Protein AF-A0A1Q8RWD8-F1 (afdb_monomer)

Secondary structure (DSSP, 8-state):
-PPPPPPPP-----TTSPPPPTTHHHHHHHHHHHS-SS---PPPPPPTT-S-HHHHHHHHHHHHHHHTT--HHHHHHH-GGGG-HHHHHHHHHHTT--TTGGG--SS-TTT--SS-SSSS-GGGSHHHHHHHHHHHHHHHHHHHHS------PPP----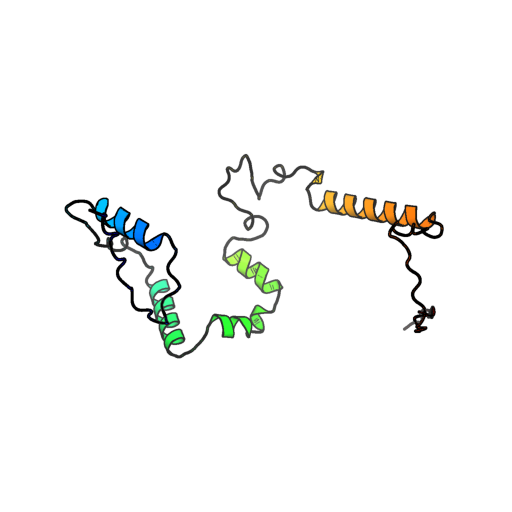-----------------------

InterPro domains:
  IPR012479 SAP30-binding protein [PF07818] (43-140)
  IPR012479 SAP30-binding protein [PTHR13464] (11-154)

Organism: NCBI:txid708187

Mean predicted aligned error: 19.29 Å

Sequence (182 aa):
MEPQSPQGASSQNDPEQPPSSPYTASRALLRNLTLPPVPNFDIPPSPPGSPNAGLEAKFAQFLDLKRKGVHFNAKLAQSAALRNPSLTDKLMTFVDLDGRAGYATTLPTDLWDPTSEETLPVWATRGALRQSQEKVRADRAGLRKGGGPVEFVPASGEVVPSAGIAEQGGLSRAGKRKASGW

Structure (mmCIF, N/CA/C/O backbone):
data_AF-A0A1Q8RWD8-F1
#
_entry.id   AF-A0A1Q8RWD8-F1
#
loop_
_atom_site.group_PDB
_atom_site.id
_atom_site.type_symbol
_atom_site.label_atom_id
_atom_site.label_alt_id
_atom_site.label_comp_id
_atom_site.label_asym_id
_atom_site.label_entity_id
_atom_site.label_seq_id
_atom_site.pdbx_PDB_ins_code
_atom_site.Cartn_x
_atom_site.Cartn_y
_atom_site.Cartn_z
_atom_site.occupancy
_atom_site.B_iso_or_equiv
_atom_site.auth_seq_id
_atom_site.auth_comp_id
_atom_site.auth_asym_id
_atom_site.auth_atom_id
_atom_site.pdbx_PDB_model_num
ATOM 1 N N . MET A 1 1 ? -54.386 26.755 -6.905 1.00 39.34 1 MET A N 1
ATOM 2 C CA . MET A 1 1 ? -53.898 25.706 -5.987 1.00 39.34 1 MET A CA 1
ATOM 3 C C . MET A 1 1 ? -52.516 25.319 -6.465 1.00 39.34 1 MET A C 1
ATOM 5 O O . MET A 1 1 ? -52.393 24.608 -7.449 1.00 39.34 1 MET A O 1
ATOM 9 N N . GLU A 1 2 ? -51.503 25.918 -5.855 1.00 39.50 2 GLU A N 1
ATOM 10 C CA . GLU A 1 2 ? -50.094 25.695 -6.174 1.00 39.50 2 GLU A CA 1
ATOM 11 C C . GLU A 1 2 ? -49.577 24.554 -5.282 1.00 39.50 2 GLU A C 1
ATOM 13 O O . GLU A 1 2 ? -49.861 24.575 -4.080 1.00 39.50 2 GLU A O 1
ATOM 18 N N . PRO A 1 3 ? -48.907 23.522 -5.821 1.00 48.97 3 PRO A N 1
ATOM 19 C CA . PRO A 1 3 ? -48.404 22.429 -5.001 1.00 48.97 3 PRO A CA 1
ATOM 20 C C . PRO A 1 3 ? -47.142 22.870 -4.246 1.00 48.97 3 PRO A C 1
ATOM 22 O O . PRO A 1 3 ? -46.149 23.273 -4.846 1.00 48.97 3 PRO A O 1
ATOM 25 N N . GLN A 1 4 ? -47.188 22.782 -2.915 1.00 41.97 4 GLN A N 1
ATOM 26 C CA . GLN A 1 4 ? -46.050 23.024 -2.028 1.00 41.97 4 GLN A CA 1
ATOM 27 C C . GLN A 1 4 ? -44.916 22.020 -2.285 1.00 41.97 4 GLN A C 1
ATOM 29 O O . GLN A 1 4 ? -45.110 20.807 -2.192 1.00 41.97 4 GLN A O 1
ATOM 34 N N . SER A 1 5 ? -43.712 22.539 -2.526 1.00 40.97 5 SER A N 1
ATOM 35 C CA . SER A 1 5 ? -42.459 21.780 -2.467 1.00 40.97 5 SER A CA 1
ATOM 36 C C . SER A 1 5 ? -42.206 21.249 -1.048 1.00 40.97 5 SER A C 1
ATOM 38 O O . SER A 1 5 ? -42.412 21.993 -0.082 1.00 40.97 5 SER A O 1
ATOM 40 N N . PRO A 1 6 ? -41.718 20.006 -0.877 1.00 48.28 6 PRO A N 1
ATOM 41 C CA . PRO A 1 6 ? -41.378 19.488 0.439 1.00 48.28 6 PRO A CA 1
ATOM 42 C C . PRO A 1 6 ? -40.132 20.215 0.954 1.00 48.28 6 PRO A C 1
ATOM 44 O O . PRO A 1 6 ? -39.071 20.199 0.329 1.00 48.28 6 PRO A O 1
ATOM 47 N N . GLN A 1 7 ? -40.281 20.888 2.092 1.00 41.84 7 GLN A N 1
ATOM 48 C CA . GLN A 1 7 ? -39.195 21.558 2.796 1.00 41.84 7 GLN A CA 1
ATOM 49 C C . GLN A 1 7 ? -38.138 20.522 3.194 1.00 41.84 7 GLN A C 1
ATOM 51 O O . GLN A 1 7 ? -38.415 19.589 3.948 1.00 41.84 7 GLN A O 1
ATOM 56 N N . GLY A 1 8 ? -36.923 20.674 2.665 1.00 40.16 8 GLY A N 1
ATOM 57 C CA . GLY A 1 8 ? -35.766 19.906 3.105 1.00 40.16 8 GLY A CA 1
ATOM 58 C C . GLY A 1 8 ? -35.467 20.232 4.564 1.00 40.16 8 GLY A C 1
ATOM 59 O O . GLY A 1 8 ? -35.298 21.398 4.917 1.00 40.16 8 GLY A O 1
ATOM 60 N N . ALA A 1 9 ? -35.420 19.203 5.408 1.00 41.34 9 ALA A N 1
ATOM 61 C CA . ALA A 1 9 ? -34.987 19.330 6.789 1.00 41.34 9 ALA A CA 1
ATOM 62 C C . ALA A 1 9 ? -33.577 19.938 6.822 1.00 41.34 9 ALA A C 1
ATOM 64 O O . ALA A 1 9 ? -32.624 19.369 6.289 1.00 41.34 9 ALA A O 1
ATOM 65 N N . SER A 1 10 ? -33.459 21.111 7.435 1.00 42.72 10 SER A N 1
ATOM 66 C CA . SER A 1 10 ? -32.196 21.768 7.741 1.00 42.72 10 SER A CA 1
ATOM 67 C C . SER A 1 10 ? -31.394 20.898 8.711 1.00 42.72 10 SER A C 1
ATOM 69 O O . SER A 1 10 ? -31.642 20.919 9.918 1.00 42.72 10 SER A O 1
ATOM 71 N N . SER A 1 11 ? -30.443 20.119 8.195 1.00 49.88 11 SER A N 1
ATOM 72 C CA . SER A 1 11 ? -29.399 19.511 9.017 1.00 49.88 11 SER A CA 1
ATOM 73 C C . SER A 1 11 ? -28.523 20.634 9.563 1.00 49.88 11 SER A C 1
ATOM 75 O O . SER A 1 11 ? -27.903 21.376 8.803 1.00 49.88 11 SER A O 1
ATOM 77 N N . GLN A 1 12 ? -28.547 20.801 10.882 1.00 47.72 12 GLN A N 1
ATOM 78 C CA . GLN A 1 12 ? -27.667 21.702 11.609 1.00 47.72 12 GLN A CA 1
ATOM 79 C C . GLN A 1 12 ? -26.210 21.378 11.247 1.00 47.72 12 GLN A C 1
ATOM 81 O O . GLN A 1 12 ? -25.808 20.218 11.247 1.00 47.72 12 GLN A O 1
ATOM 86 N N . ASN A 1 13 ? -25.453 22.411 10.880 1.00 49.03 13 ASN A N 1
ATOM 87 C CA . ASN A 1 13 ? -24.027 22.320 10.590 1.00 49.03 13 ASN A CA 1
ATOM 88 C C . ASN A 1 13 ? -23.266 22.039 11.893 1.00 49.03 13 ASN A C 1
ATOM 90 O O . ASN A 1 13 ? -22.923 22.981 12.608 1.00 49.03 13 ASN A O 1
ATOM 94 N N . ASP A 1 14 ? -22.983 20.770 12.184 1.00 53.75 14 ASP A N 1
ATOM 95 C CA . ASP A 1 14 ? -21.877 20.422 13.074 1.00 53.75 14 ASP A CA 1
ATOM 96 C C . ASP A 1 14 ? -20.559 20.698 12.327 1.00 53.75 14 ASP A C 1
ATOM 98 O O . ASP A 1 14 ? -20.331 20.126 11.256 1.00 53.75 14 ASP A O 1
ATOM 102 N N . PRO A 1 15 ? -19.673 21.570 12.842 1.00 58.75 15 PRO A N 1
ATOM 103 C CA . PRO A 1 15 ? -18.465 21.998 12.131 1.00 58.75 15 PRO A CA 1
ATOM 104 C C . PRO A 1 15 ? -17.419 20.885 11.942 1.00 58.75 15 PRO A C 1
ATOM 106 O O . PRO A 1 15 ? -16.438 21.089 11.230 1.00 58.75 15 PRO A O 1
ATOM 109 N N . GLU A 1 16 ? -17.614 19.712 12.552 1.00 58.72 16 GLU A N 1
ATOM 110 C CA . GLU A 1 16 ? -16.742 18.540 12.396 1.00 58.72 16 GLU A CA 1
ATOM 111 C C . GLU A 1 16 ? -17.210 17.560 11.310 1.00 58.72 16 GLU A C 1
ATOM 113 O O . GLU A 1 16 ? -16.491 16.607 10.992 1.00 58.72 16 GLU A O 1
ATOM 118 N N . GLN A 1 17 ? -18.389 17.764 10.713 1.00 64.44 17 GLN A N 1
ATOM 119 C CA . GLN A 1 17 ? -18.899 16.842 9.705 1.00 64.44 17 GLN A CA 1
ATOM 120 C C . GLN A 1 17 ? -18.431 17.254 8.300 1.00 64.44 17 GLN A C 1
ATOM 122 O O . GLN A 1 17 ? -18.656 18.392 7.881 1.00 64.44 17 GLN A O 1
ATOM 127 N N . PRO A 1 18 ? -17.780 16.351 7.536 1.00 73.19 18 PRO A N 1
ATOM 128 C CA . PRO A 1 18 ? -17.385 16.656 6.168 1.00 73.19 18 PRO A CA 1
ATOM 129 C C . PRO A 1 18 ? -18.617 17.042 5.335 1.00 73.19 18 PRO A C 1
ATOM 131 O O . PRO A 1 18 ? -19.701 16.491 5.557 1.00 73.19 18 PRO A O 1
ATOM 134 N N . PRO A 1 19 ? -18.470 17.960 4.361 1.00 76.56 19 PRO A N 1
ATOM 135 C CA . PRO A 1 19 ? -19.595 18.432 3.572 1.00 76.56 19 PRO A CA 1
ATOM 136 C C . PRO A 1 19 ? -20.271 17.258 2.867 1.00 76.56 19 PRO A C 1
ATOM 138 O O . PRO A 1 19 ? -19.641 16.455 2.173 1.00 76.56 19 PRO A O 1
ATOM 141 N N . SER A 1 20 ? -21.579 17.160 3.074 1.00 80.62 20 SER A N 1
ATOM 142 C CA . SER A 1 20 ? -22.395 16.109 2.490 1.00 80.62 20 SER A CA 1
ATOM 143 C C . SER A 1 20 ? -22.433 16.246 0.968 1.00 80.62 20 SER A C 1
ATOM 145 O O . SER A 1 20 ? -22.563 17.347 0.433 1.00 80.62 20 SER A O 1
ATOM 147 N N . SER A 1 21 ? -22.330 15.125 0.250 1.00 87.25 21 SER A N 1
ATOM 148 C CA . SER A 1 21 ? -22.487 15.124 -1.207 1.00 87.25 21 SER A CA 1
ATOM 149 C C . SER A 1 21 ? -23.895 15.599 -1.611 1.00 87.25 21 SER A C 1
ATOM 151 O O . SER A 1 21 ? -24.856 15.336 -0.881 1.00 87.25 21 SER A O 1
ATOM 153 N N . PRO A 1 22 ? -24.081 16.194 -2.804 1.00 89.00 22 PRO A N 1
ATOM 154 C CA . PRO A 1 22 ? -25.408 16.620 -3.266 1.00 89.00 22 PRO A CA 1
ATOM 155 C C . PRO A 1 22 ? -26.403 15.453 -3.427 1.00 89.00 22 PRO A C 1
ATOM 157 O O . PRO A 1 22 ? -27.609 15.665 -3.481 1.00 89.00 22 PRO A O 1
ATOM 160 N N . TYR A 1 23 ? -25.915 14.208 -3.463 1.00 91.19 23 TYR A N 1
ATOM 161 C CA . TYR A 1 23 ? -26.721 12.993 -3.609 1.00 91.19 23 TYR A CA 1
ATOM 162 C C . TYR A 1 23 ? -27.028 12.294 -2.281 1.00 91.19 23 TYR A C 1
ATOM 164 O O . TYR A 1 23 ? -27.625 11.216 -2.273 1.00 91.19 23 TYR A O 1
ATOM 172 N N . THR A 1 24 ? -26.603 12.846 -1.144 1.00 92.31 24 THR A N 1
ATOM 173 C CA . THR A 1 24 ? -26.760 12.160 0.144 1.00 92.31 24 THR A CA 1
ATOM 174 C C . THR A 1 24 ? -28.235 11.968 0.504 1.00 92.31 24 THR A C 1
ATOM 176 O O . THR A 1 24 ? -28.621 10.878 0.922 1.00 92.31 24 THR A O 1
ATOM 179 N N . ALA A 1 25 ? -29.073 12.982 0.270 1.00 90.00 25 ALA A N 1
ATOM 180 C CA . ALA A 1 25 ? -30.509 12.915 0.546 1.00 90.00 25 ALA A CA 1
ATOM 181 C C . ALA A 1 25 ? -31.223 11.867 -0.327 1.00 90.00 25 ALA A C 1
ATOM 183 O O . ALA A 1 25 ? -31.996 11.055 0.182 1.00 90.00 25 ALA A O 1
ATOM 184 N N . SER A 1 26 ? -30.920 11.827 -1.630 1.00 93.62 26 SER A N 1
ATOM 185 C CA . SER A 1 26 ? -31.513 10.850 -2.549 1.00 93.62 26 SER A CA 1
ATOM 186 C C . SER A 1 26 ? -31.051 9.421 -2.251 1.00 93.62 26 SER A C 1
ATOM 188 O O . SER A 1 26 ? -31.873 8.505 -2.257 1.00 93.62 26 SER A O 1
ATOM 190 N N . ARG A 1 27 ? -29.773 9.208 -1.904 1.00 93.44 27 ARG A N 1
ATOM 191 C CA . ARG A 1 27 ? -29.270 7.890 -1.468 1.00 93.44 27 ARG A CA 1
ATOM 192 C C . ARG A 1 27 ? -29.886 7.418 -0.154 1.00 93.44 27 ARG A C 1
ATOM 194 O O . ARG A 1 27 ? -30.163 6.227 -0.034 1.00 93.44 27 ARG A O 1
ATOM 201 N N . ALA A 1 28 ? -30.088 8.311 0.815 1.00 92.19 28 ALA A N 1
ATOM 202 C CA . ALA A 1 28 ? -30.738 7.969 2.080 1.00 92.19 28 ALA A CA 1
ATOM 203 C C . ALA A 1 28 ? -32.196 7.546 1.853 1.00 92.19 28 ALA A C 1
ATOM 205 O O . ALA A 1 28 ? -32.621 6.509 2.359 1.00 92.19 28 ALA A O 1
ATOM 206 N N . LEU A 1 29 ? -32.927 8.293 1.018 1.00 94.00 29 LEU A N 1
ATOM 207 C CA . LEU A 1 29 ? -34.297 7.955 0.640 1.00 94.00 29 LEU A CA 1
ATOM 208 C C . LEU A 1 29 ? -34.373 6.603 -0.080 1.00 94.00 29 LEU A C 1
ATOM 210 O O . LEU A 1 29 ? -35.171 5.756 0.310 1.00 94.00 29 LEU A O 1
ATOM 214 N N . LEU A 1 30 ? -33.523 6.375 -1.086 1.00 94.75 30 LEU A N 1
ATOM 215 C CA . LEU A 1 30 ? -33.470 5.095 -1.797 1.00 94.75 30 LEU A CA 1
ATOM 216 C C . LEU A 1 30 ? -33.185 3.939 -0.842 1.00 94.75 30 LEU A C 1
ATOM 218 O O . LEU A 1 30 ? -33.910 2.952 -0.873 1.00 94.75 30 LEU A O 1
ATOM 222 N N . ARG A 1 31 ? -32.192 4.080 0.047 1.00 89.44 31 ARG A N 1
ATOM 223 C CA . ARG A 1 31 ? -31.904 3.059 1.061 1.00 89.44 31 ARG A CA 1
ATOM 224 C C . ARG A 1 31 ? -33.142 2.738 1.886 1.00 89.44 31 ARG A C 1
ATOM 226 O O . ARG A 1 31 ? -33.497 1.568 1.949 1.00 89.44 31 ARG A O 1
ATOM 233 N N . ASN A 1 32 ? -33.819 3.752 2.425 1.00 89.81 32 ASN A N 1
ATOM 234 C CA . ASN A 1 32 ? -35.016 3.571 3.247 1.00 89.81 32 ASN A CA 1
ATOM 235 C C . ASN A 1 32 ? -36.146 2.856 2.495 1.00 89.81 32 ASN A C 1
ATOM 237 O O . ASN A 1 32 ? -36.788 1.978 3.061 1.00 89.81 32 ASN A O 1
ATOM 241 N N . LEU A 1 33 ? -36.364 3.197 1.222 1.00 92.94 33 LEU A N 1
ATOM 242 C CA . LEU A 1 33 ? -37.398 2.573 0.390 1.00 92.94 33 LEU A CA 1
ATOM 243 C C . LEU A 1 33 ? -37.058 1.134 -0.017 1.00 92.94 33 LEU A C 1
ATOM 245 O O . LEU A 1 33 ? -37.960 0.349 -0.289 1.00 92.94 33 LEU A O 1
ATOM 249 N N . THR A 1 34 ? -35.772 0.788 -0.073 1.00 90.94 34 THR A N 1
ATOM 250 C CA . THR A 1 34 ? -35.307 -0.555 -0.453 1.00 90.94 34 THR A CA 1
ATOM 251 C C . THR A 1 34 ? -35.011 -1.469 0.735 1.00 90.94 34 THR A C 1
ATOM 253 O O . THR A 1 34 ? -34.562 -2.596 0.528 1.00 90.94 34 THR A O 1
ATOM 256 N N . LEU A 1 35 ? -35.212 -1.007 1.974 1.00 87.44 35 LEU A N 1
ATOM 257 C CA . LEU A 1 35 ? -34.984 -1.856 3.139 1.00 87.44 35 LEU A CA 1
ATOM 258 C C . LEU A 1 35 ? -36.017 -2.993 3.172 1.00 87.44 35 LEU A C 1
ATOM 260 O O . LEU A 1 35 ? -37.207 -2.749 2.960 1.00 87.44 35 LEU A O 1
ATOM 264 N N . PRO A 1 36 ? -35.590 -4.238 3.449 1.00 88.31 36 PRO A N 1
ATOM 265 C CA . PRO A 1 36 ? -36.525 -5.336 3.634 1.00 88.31 36 PRO A CA 1
ATOM 266 C C . PRO A 1 36 ? -37.409 -5.084 4.873 1.00 88.31 36 PRO A C 1
ATOM 268 O O . PRO A 1 36 ? -36.962 -4.418 5.809 1.00 88.31 36 PRO A O 1
ATOM 271 N N . PRO A 1 37 ? -38.634 -5.649 4.929 1.00 85.44 37 PRO A N 1
ATOM 272 C CA . PRO A 1 37 ? -39.582 -5.426 6.031 1.00 85.44 37 PRO A CA 1
ATOM 273 C C . PRO A 1 37 ? -39.029 -5.763 7.422 1.00 85.44 37 PRO A C 1
ATOM 275 O O . PRO A 1 37 ? -39.440 -5.166 8.413 1.00 85.44 37 PRO A O 1
ATOM 278 N N . VAL A 1 38 ? -38.091 -6.713 7.487 1.00 88.56 38 VAL A N 1
ATOM 279 C CA . VAL A 1 38 ? -37.314 -7.042 8.685 1.00 88.56 38 VAL A CA 1
ATOM 280 C C . VAL A 1 38 ? -35.843 -6.800 8.355 1.00 88.56 38 VAL A C 1
ATOM 282 O O . VAL A 1 38 ? -35.189 -7.675 7.779 1.00 88.56 38 VAL A O 1
ATOM 285 N N . PRO A 1 39 ? -35.315 -5.600 8.635 1.00 82.75 39 PRO A N 1
ATOM 286 C CA . PRO A 1 39 ? -33.929 -5.306 8.343 1.00 82.75 39 PRO A CA 1
ATOM 287 C C . PRO A 1 39 ? -33.022 -5.988 9.368 1.00 82.75 39 PRO A C 1
ATOM 289 O O . PRO A 1 39 ? -33.089 -5.709 10.562 1.00 82.75 39 PRO A O 1
ATOM 292 N N . ASN A 1 40 ? -32.157 -6.880 8.886 1.00 84.69 40 ASN A N 1
ATOM 293 C CA . ASN A 1 40 ? -31.054 -7.400 9.677 1.00 84.69 40 ASN A CA 1
ATOM 294 C C . ASN A 1 40 ? -29.842 -6.476 9.493 1.00 84.69 40 ASN A C 1
ATOM 296 O O . ASN A 1 40 ? -29.182 -6.509 8.453 1.00 84.69 40 ASN A O 1
ATOM 300 N N . PHE A 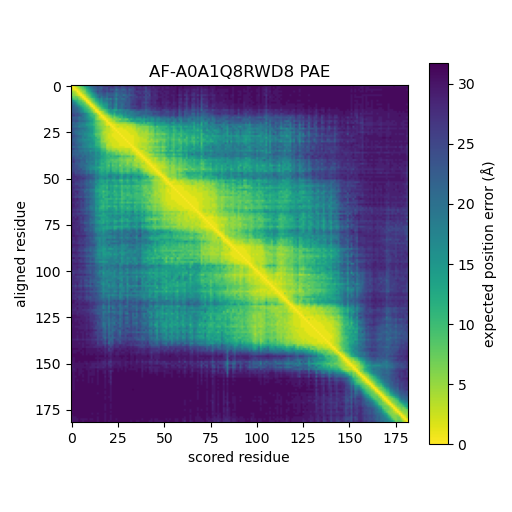1 41 ? -29.591 -5.630 10.490 1.00 85.25 41 PHE A N 1
ATOM 301 C CA . PHE A 1 41 ? -28.402 -4.778 10.557 1.00 85.25 41 PHE A CA 1
ATOM 302 C C . PHE A 1 41 ? -27.317 -5.355 11.468 1.00 85.25 41 PHE A C 1
ATOM 304 O O . PHE A 1 41 ? -26.303 -4.690 11.694 1.00 85.25 41 PHE A O 1
ATOM 311 N N . ASP A 1 42 ? -27.512 -6.568 11.988 1.00 89.19 42 ASP A N 1
ATOM 312 C CA . ASP A 1 42 ? -26.511 -7.212 12.817 1.00 89.19 42 ASP A CA 1
ATOM 313 C C . ASP A 1 42 ? -25.302 -7.546 11.948 1.00 89.19 42 ASP A C 1
ATOM 315 O O . ASP A 1 42 ? -25.381 -8.254 10.940 1.00 89.19 42 ASP A O 1
ATOM 319 N N . ILE A 1 43 ? -24.156 -7.004 12.344 1.00 85.31 43 ILE A N 1
ATOM 320 C CA . ILE A 1 43 ? -22.883 -7.384 11.751 1.00 85.31 43 ILE A CA 1
ATOM 321 C C . ILE A 1 43 ? -22.591 -8.799 12.263 1.00 85.31 43 ILE A C 1
ATOM 323 O O . ILE A 1 43 ? -22.525 -8.987 13.482 1.00 85.31 43 ILE A O 1
ATOM 327 N N . PRO A 1 44 ? -22.431 -9.803 11.382 1.00 87.38 44 PRO A N 1
ATOM 328 C CA . PRO A 1 44 ? -22.105 -11.148 11.829 1.00 87.38 44 PRO A CA 1
ATOM 329 C C . PRO A 1 44 ? -20.780 -11.130 12.605 1.00 87.38 44 PRO A C 1
ATOM 331 O O . PRO A 1 44 ? -19.894 -10.328 12.285 1.00 87.38 44 PRO A O 1
ATOM 334 N N . PRO A 1 45 ? -20.614 -12.002 13.615 1.00 84.94 45 PRO A N 1
ATOM 335 C CA . PRO A 1 45 ? -19.353 -12.092 14.331 1.00 84.94 45 PRO A CA 1
ATOM 336 C C . PRO A 1 45 ? -18.224 -12.438 13.356 1.00 84.94 45 PRO A C 1
ATOM 338 O O . PRO A 1 45 ? -18.427 -13.164 12.378 1.00 84.94 45 PRO A O 1
ATOM 341 N N . SER A 1 46 ? -17.025 -11.929 13.639 1.00 82.19 46 SER A N 1
ATOM 342 C CA . SER A 1 46 ? -15.827 -12.288 12.885 1.00 82.19 46 SER A CA 1
ATOM 343 C C . SER A 1 46 ? -15.676 -13.814 12.824 1.00 82.19 46 SER A C 1
ATOM 345 O O . SER A 1 46 ? -15.951 -14.497 13.817 1.00 82.19 46 SER A O 1
ATOM 347 N N . PRO A 1 47 ? -15.239 -14.378 11.686 1.00 86.50 47 PRO A N 1
ATOM 348 C CA . PRO A 1 47 ? -15.042 -15.813 11.569 1.00 86.50 47 PRO A CA 1
ATOM 349 C C . PRO A 1 47 ? -14.034 -16.323 12.616 1.00 86.50 47 PRO A C 1
ATOM 351 O O . PRO A 1 47 ? -13.117 -15.587 13.007 1.00 86.50 47 PRO A O 1
ATOM 354 N N . PRO A 1 48 ? -14.176 -17.581 13.072 1.00 83.56 48 PRO A N 1
ATOM 355 C CA . PRO A 1 48 ? -13.316 -18.145 14.106 1.00 83.56 48 PRO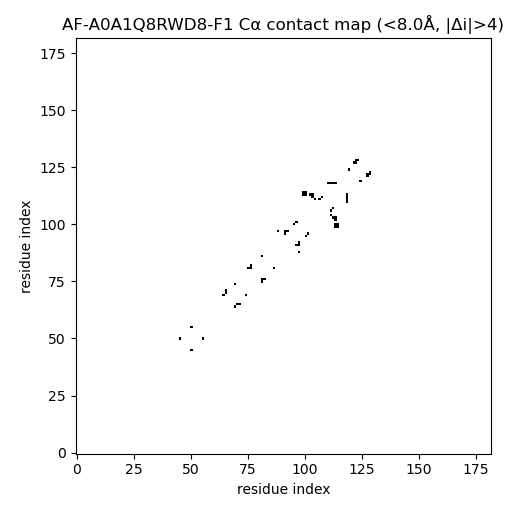 A CA 1
ATOM 356 C C . PRO A 1 48 ? -11.839 -18.072 13.697 1.00 83.56 48 PRO A C 1
ATOM 358 O O . PRO A 1 48 ? -11.477 -18.390 12.567 1.00 83.56 48 PRO A O 1
ATOM 361 N N . GLY A 1 49 ? -10.983 -17.632 14.623 1.00 77.25 49 GLY A N 1
ATOM 362 C CA . GLY A 1 49 ? -9.549 -17.427 14.378 1.00 77.25 49 GLY A CA 1
ATOM 363 C C . GLY A 1 49 ? -9.173 -16.051 13.814 1.00 77.25 49 GLY A C 1
ATOM 364 O O . GLY A 1 49 ? -7.988 -15.789 13.604 1.00 77.25 49 GLY A O 1
ATOM 365 N N . SER A 1 50 ? -10.144 -15.157 13.603 1.00 79.25 50 SER A N 1
ATOM 366 C CA . SER A 1 50 ? -9.903 -13.761 13.235 1.00 79.25 50 SER A CA 1
ATOM 367 C C . SER A 1 50 ? -10.432 -12.795 14.310 1.00 79.25 50 SER A C 1
ATOM 369 O O . SER A 1 50 ? -11.548 -12.987 14.794 1.00 79.25 50 SER A O 1
ATOM 371 N N . PRO A 1 51 ? -9.680 -11.741 14.674 1.00 77.44 51 PRO A N 1
ATOM 372 C CA . PRO A 1 51 ? -8.297 -11.459 14.284 1.00 77.44 51 PRO A CA 1
ATOM 373 C C . PRO A 1 51 ? -7.284 -12.392 14.981 1.00 77.44 51 PRO A C 1
ATOM 375 O O . PRO A 1 51 ? -7.551 -12.968 16.029 1.00 77.44 51 PRO A O 1
ATOM 378 N N . ASN A 1 52 ? -6.086 -12.535 14.404 1.00 86.69 52 ASN A N 1
ATOM 379 C CA . ASN A 1 52 ? -4.970 -13.211 15.074 1.00 86.69 52 ASN A CA 1
ATOM 380 C C . ASN A 1 52 ? -4.658 -12.483 16.397 1.00 86.69 52 ASN A C 1
ATOM 382 O O . ASN A 1 52 ? -4.367 -11.286 16.372 1.00 86.69 52 ASN A O 1
ATOM 386 N N . ALA A 1 53 ? -4.649 -13.201 17.525 1.00 87.00 53 ALA A N 1
ATOM 387 C CA . ALA A 1 53 ? -4.408 -12.631 18.855 1.00 87.00 53 ALA A CA 1
ATOM 388 C C . ALA A 1 53 ? -3.094 -11.825 18.945 1.00 87.00 53 ALA A C 1
ATOM 390 O O . ALA A 1 53 ? -3.021 -10.787 19.605 1.00 87.00 53 ALA A O 1
ATOM 391 N N . GLY A 1 54 ? -2.051 -12.253 18.225 1.00 88.88 54 GLY A N 1
ATOM 392 C CA . GLY A 1 54 ? -0.781 -11.531 18.147 1.00 88.88 54 GLY A CA 1
ATOM 393 C C . GLY A 1 54 ? -0.869 -10.219 17.361 1.00 88.88 54 GLY A C 1
ATOM 394 O O . GLY A 1 54 ? -0.134 -9.278 17.661 1.00 88.88 54 GLY A O 1
ATOM 395 N N . LEU A 1 55 ? -1.756 -10.125 16.365 1.00 87.75 55 LEU A N 1
ATOM 396 C CA . LEU A 1 55 ? -2.041 -8.861 15.677 1.00 87.75 55 LEU A CA 1
ATOM 397 C C . LEU A 1 55 ? -2.897 -7.951 16.555 1.00 87.75 55 LEU A C 1
ATOM 399 O O . LEU A 1 55 ? -2.594 -6.766 16.662 1.00 87.75 55 LEU A O 1
ATOM 403 N N . GLU A 1 56 ? -3.907 -8.498 17.227 1.00 90.38 56 GLU A N 1
ATOM 404 C CA . GLU A 1 56 ? -4.775 -7.742 18.131 1.00 90.38 56 GLU A CA 1
ATOM 405 C C . GLU A 1 56 ? -3.976 -7.063 19.253 1.00 90.38 56 GLU A C 1
ATOM 407 O O . GLU A 1 56 ? -4.121 -5.859 19.467 1.00 90.38 56 GLU A O 1
ATOM 412 N N . ALA A 1 57 ? -3.032 -7.777 19.875 1.00 92.88 57 ALA A N 1
ATOM 413 C CA . ALA A 1 57 ? -2.131 -7.201 20.875 1.00 92.88 57 ALA A CA 1
ATOM 414 C C . ALA A 1 57 ? -1.291 -6.032 20.318 1.00 92.88 57 ALA A C 1
ATOM 416 O O . ALA A 1 57 ? -1.122 -5.005 20.982 1.00 92.88 57 ALA A O 1
ATOM 417 N N . LYS A 1 58 ? -0.795 -6.145 19.076 1.00 92.88 58 LYS A N 1
ATOM 418 C CA . LYS A 1 58 ? -0.049 -5.062 18.407 1.00 92.88 58 LYS A CA 1
ATOM 419 C C . LYS A 1 58 ? -0.940 -3.849 18.136 1.00 92.88 58 LYS A C 1
ATOM 421 O O . LYS A 1 58 ? -0.492 -2.718 18.328 1.00 92.88 58 LYS A O 1
ATOM 426 N N . PHE A 1 59 ? -2.186 -4.066 17.717 1.00 93.00 59 PHE A N 1
ATOM 427 C CA . PHE A 1 59 ? -3.150 -2.988 17.495 1.00 93.00 59 PHE A CA 1
ATOM 428 C C . PHE A 1 59 ? -3.558 -2.304 18.800 1.00 93.00 59 PHE A C 1
ATOM 430 O O . PHE A 1 59 ? -3.570 -1.075 18.850 1.00 93.00 59 PHE A O 1
ATOM 437 N N . ALA A 1 60 ? -3.817 -3.063 19.865 1.00 93.44 60 ALA A N 1
ATOM 438 C CA . ALA A 1 60 ? -4.112 -2.512 21.185 1.00 93.44 60 ALA A CA 1
ATOM 439 C C . ALA A 1 60 ? -2.968 -1.608 21.675 1.00 93.44 60 ALA A C 1
ATOM 441 O O . ALA A 1 60 ? -3.205 -0.467 22.079 1.00 93.44 60 ALA A O 1
ATOM 442 N N . GLN A 1 61 ? -1.722 -2.069 21.528 1.00 93.75 61 GLN A N 1
ATOM 443 C CA . GLN A 1 61 ? -0.537 -1.274 21.839 1.00 93.75 61 GLN A CA 1
ATOM 444 C C . GLN A 1 61 ? -0.446 -0.013 20.967 1.00 93.75 61 GLN A C 1
ATOM 446 O O . GLN A 1 61 ? -0.191 1.078 21.471 1.00 93.75 61 GLN A O 1
ATOM 451 N N . PHE A 1 62 ? -0.678 -0.127 19.657 1.00 93.50 62 PHE A N 1
ATOM 452 C CA . PHE A 1 62 ? -0.666 1.024 18.752 1.00 93.50 62 PHE A CA 1
ATOM 453 C C . PHE A 1 62 ? -1.714 2.081 19.135 1.00 93.50 62 PHE A C 1
ATOM 455 O O . PHE A 1 62 ? -1.409 3.276 19.136 1.00 93.50 62 PHE A O 1
ATOM 462 N N . LEU A 1 63 ? -2.929 1.655 19.491 1.00 94.06 63 LEU A N 1
ATOM 463 C CA . LEU A 1 63 ? -4.007 2.547 19.921 1.00 94.06 63 LEU A CA 1
ATOM 464 C C . LEU A 1 63 ? -3.683 3.238 21.249 1.00 94.06 63 LEU A C 1
ATOM 466 O O . LEU A 1 63 ? -3.930 4.436 21.384 1.00 94.06 63 LEU A O 1
ATOM 470 N N . ASP A 1 64 ? -3.085 2.522 22.199 1.00 95.12 64 ASP A N 1
ATOM 471 C 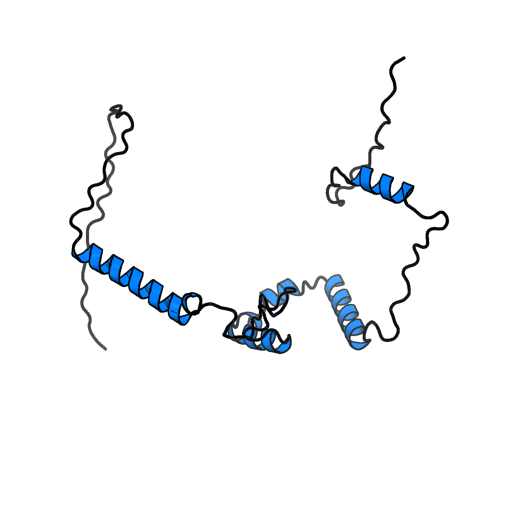CA . ASP A 1 64 ? -2.602 3.105 23.452 1.00 95.12 64 ASP A CA 1
ATOM 472 C C . ASP A 1 64 ? -1.523 4.176 23.201 1.00 95.12 64 ASP A C 1
ATOM 474 O O . ASP A 1 64 ? -1.631 5.303 23.691 1.00 95.12 64 ASP A O 1
ATOM 478 N N . LEU A 1 65 ? -0.537 3.893 22.338 1.00 93.94 65 LEU A N 1
ATOM 479 C CA . LEU A 1 65 ? 0.466 4.888 21.936 1.00 93.94 65 LEU A CA 1
ATOM 480 C C . LEU A 1 65 ? -0.156 6.108 21.243 1.00 93.94 65 LEU A C 1
ATOM 482 O O . LEU A 1 65 ? 0.275 7.238 21.485 1.00 93.94 65 LEU A O 1
ATOM 486 N N . LYS A 1 66 ? -1.170 5.901 20.398 1.00 92.69 66 LYS A N 1
ATOM 487 C CA . LYS A 1 66 ? -1.895 6.991 19.732 1.00 92.69 66 LYS A CA 1
ATOM 488 C C . LYS A 1 66 ? -2.634 7.875 20.735 1.00 92.69 66 LYS A C 1
ATOM 490 O O . LYS A 1 66 ? -2.533 9.095 20.627 1.00 92.69 66 LYS A O 1
ATOM 495 N N . ARG A 1 67 ? -3.305 7.286 21.733 1.00 94.12 67 ARG A N 1
ATOM 496 C CA . ARG A 1 67 ? -3.967 8.027 22.827 1.00 94.12 67 ARG A CA 1
ATOM 497 C C . ARG A 1 67 ? -2.974 8.843 23.654 1.00 94.12 67 ARG A C 1
ATOM 499 O O . ARG A 1 67 ? -3.293 9.947 24.071 1.00 94.12 67 ARG A O 1
ATOM 506 N N . LYS A 1 68 ? -1.748 8.341 23.819 1.00 93.75 68 LYS A N 1
ATOM 507 C CA . LYS A 1 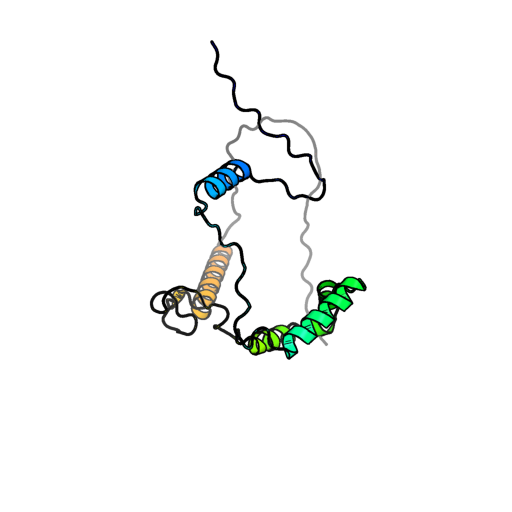68 ? -0.627 9.044 24.470 1.00 93.75 68 LYS A CA 1
ATOM 508 C C . LYS A 1 68 ? 0.019 10.134 23.597 1.00 93.75 68 LYS A C 1
ATOM 510 O O . LYS A 1 68 ? 1.034 10.701 23.987 1.00 93.75 68 LYS A O 1
ATOM 515 N N . GLY A 1 69 ? -0.529 10.419 22.413 1.00 91.00 69 GLY A N 1
ATOM 516 C CA . GLY A 1 69 ? -0.039 11.465 21.511 1.00 91.00 69 GLY A CA 1
ATOM 517 C C . GLY A 1 69 ? 1.149 11.053 20.637 1.00 91.00 69 GLY A C 1
ATOM 518 O O . GLY A 1 69 ? 1.737 11.895 19.957 1.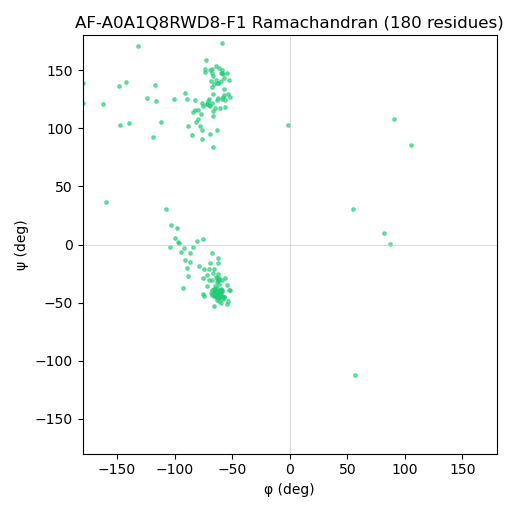00 91.00 69 GLY A O 1
ATOM 519 N N . VAL A 1 70 ? 1.520 9.768 20.599 1.00 89.62 70 VAL A N 1
ATOM 520 C CA . VAL A 1 70 ? 2.620 9.307 19.743 1.00 89.62 70 VAL A CA 1
ATOM 521 C C . VAL A 1 70 ? 2.129 9.147 18.306 1.00 89.62 70 VAL A C 1
ATOM 523 O O . VAL A 1 70 ? 1.426 8.197 17.952 1.00 89.62 70 VAL A O 1
ATOM 526 N N . HIS A 1 71 ? 2.554 10.058 17.431 1.00 90.50 71 HIS A N 1
ATOM 527 C CA . HIS A 1 71 ? 2.253 9.965 16.007 1.00 90.50 71 HIS A CA 1
ATOM 528 C C . HIS A 1 71 ? 3.267 9.073 15.276 1.00 90.50 71 HIS A C 1
ATOM 530 O O . HIS A 1 71 ? 4.319 9.533 14.828 1.00 90.50 71 HIS A O 1
ATOM 536 N N . PHE A 1 72 ? 2.940 7.785 15.124 1.00 85.88 72 PHE A N 1
ATOM 537 C CA . PHE A 1 72 ? 3.862 6.788 14.564 1.00 85.88 72 PHE A CA 1
ATOM 538 C C . PHE A 1 72 ? 4.439 7.185 13.197 1.00 85.88 72 PHE A C 1
ATOM 540 O O . PHE A 1 72 ? 5.654 7.200 13.060 1.00 85.88 72 PHE A O 1
ATOM 547 N N . ASN A 1 73 ? 3.620 7.626 12.232 1.00 86.06 73 ASN A N 1
ATOM 548 C CA . ASN A 1 73 ? 4.120 8.037 10.907 1.00 86.06 73 ASN A CA 1
ATOM 549 C C . ASN A 1 73 ? 5.083 9.236 10.976 1.00 86.06 73 ASN A C 1
ATOM 551 O O . ASN A 1 73 ? 5.987 9.340 10.155 1.00 86.06 73 ASN A O 1
ATOM 555 N N . ALA A 1 74 ? 4.927 10.119 11.971 1.00 87.94 74 ALA A N 1
ATOM 556 C CA . ALA A 1 74 ? 5.830 11.259 12.142 1.00 87.94 74 ALA A CA 1
ATOM 557 C C . ALA A 1 74 ? 7.179 10.787 12.697 1.00 87.94 74 ALA A C 1
ATOM 559 O O . ALA A 1 74 ? 8.232 11.143 12.172 1.00 87.94 74 ALA A O 1
ATOM 560 N N . LYS A 1 75 ? 7.145 9.905 13.703 1.00 86.62 75 LYS A N 1
ATOM 561 C CA . LYS A 1 75 ? 8.343 9.264 14.259 1.00 86.62 75 LYS A CA 1
ATOM 562 C C . LYS A 1 75 ? 9.060 8.396 13.217 1.00 86.62 75 LYS A C 1
ATOM 564 O O . LYS A 1 75 ? 10.285 8.384 13.163 1.00 86.62 75 LYS A O 1
ATOM 569 N N . LEU A 1 76 ? 8.294 7.719 12.362 1.00 83.75 76 LEU A N 1
ATOM 570 C CA . LEU A 1 76 ? 8.780 6.911 11.248 1.00 83.75 76 LEU A CA 1
ATOM 571 C C . LEU A 1 76 ? 9.530 7.779 10.223 1.00 83.75 76 LEU A C 1
ATOM 573 O O . LEU A 1 76 ? 10.661 7.458 9.872 1.00 83.75 76 LEU A O 1
ATOM 577 N N . ALA A 1 77 ? 8.956 8.917 9.820 1.00 82.94 77 ALA A N 1
ATOM 578 C CA . ALA A 1 77 ? 9.573 9.856 8.876 1.00 82.94 77 ALA A CA 1
ATOM 579 C C . ALA A 1 77 ? 10.824 10.571 9.434 1.00 82.94 77 ALA A C 1
ATOM 581 O O . ALA A 1 77 ? 11.745 10.930 8.692 1.00 82.94 77 ALA A O 1
ATOM 582 N N . GLN A 1 78 ? 10.871 10.790 10.751 1.00 84.69 78 GLN A N 1
ATOM 583 C CA . GLN A 1 78 ? 12.033 11.367 11.437 1.00 84.69 78 GLN A CA 1
ATOM 584 C C . GLN A 1 78 ? 13.159 10.346 11.667 1.00 84.69 78 GLN A C 1
ATOM 586 O O . GLN A 1 78 ? 14.301 10.743 11.897 1.00 84.69 78 GLN A O 1
ATOM 591 N N . SER A 1 79 ? 12.868 9.045 11.590 1.00 84.44 79 SER A N 1
ATOM 592 C CA . SER A 1 79 ? 13.845 7.988 11.848 1.00 84.44 79 SER A CA 1
ATOM 593 C C . SER A 1 79 ? 14.920 7.928 10.761 1.00 84.44 79 SER A C 1
ATOM 595 O O . SER A 1 79 ? 14.641 7.640 9.597 1.00 84.44 79 SER A O 1
ATOM 597 N N . ALA A 1 80 ? 16.181 8.133 11.150 1.00 77.75 80 ALA A N 1
ATOM 598 C CA . ALA A 1 80 ? 17.325 8.045 10.244 1.00 77.75 80 ALA A CA 1
ATOM 599 C C . ALA A 1 80 ? 17.520 6.634 9.656 1.00 77.75 80 ALA A C 1
ATOM 601 O O . ALA A 1 80 ? 17.977 6.507 8.523 1.00 77.75 80 ALA A O 1
ATOM 602 N N . ALA A 1 81 ? 17.112 5.583 10.378 1.00 73.31 81 ALA A N 1
ATOM 603 C CA . ALA A 1 81 ? 17.193 4.202 9.899 1.00 73.31 81 ALA A CA 1
ATOM 604 C C . ALA A 1 81 ? 16.343 3.966 8.637 1.00 73.31 81 ALA A C 1
ATOM 606 O O . ALA A 1 81 ? 16.721 3.164 7.788 1.00 73.31 81 ALA A O 1
ATOM 607 N N . LEU A 1 82 ? 15.234 4.702 8.488 1.00 74.56 82 LEU A N 1
ATOM 608 C CA . LEU A 1 82 ? 14.313 4.602 7.349 1.00 74.56 82 LEU A CA 1
ATOM 609 C C . LEU A 1 82 ? 14.634 5.569 6.207 1.00 74.56 82 LEU A C 1
ATOM 611 O O . LEU A 1 82 ? 14.004 5.505 5.158 1.00 74.56 82 LEU A O 1
ATOM 615 N N . ARG A 1 83 ? 15.644 6.431 6.373 1.00 79.56 83 ARG A N 1
ATOM 616 C CA . ARG A 1 83 ? 16.157 7.296 5.297 1.00 79.56 83 ARG A CA 1
ATOM 617 C C . ARG A 1 83 ? 17.174 6.590 4.399 1.00 79.56 83 ARG A C 1
ATOM 619 O O . ARG A 1 83 ? 17.663 7.192 3.449 1.00 79.56 83 ARG A O 1
ATOM 626 N N . ASN A 1 84 ? 17.516 5.336 4.697 1.00 82.94 84 ASN A N 1
ATOM 627 C CA . ASN A 1 84 ? 18.445 4.560 3.892 1.00 82.94 84 ASN A CA 1
ATOM 628 C C . ASN A 1 84 ? 17.712 3.944 2.683 1.00 82.94 84 ASN A C 1
ATOM 630 O O . ASN A 1 84 ? 16.867 3.071 2.888 1.00 82.94 84 ASN A O 1
ATOM 634 N N . PRO A 1 85 ? 18.052 4.319 1.435 1.00 81.19 85 PRO A N 1
ATOM 635 C CA . PRO A 1 85 ? 17.381 3.789 0.249 1.00 81.19 85 PRO A CA 1
ATOM 636 C C . PRO A 1 85 ? 17.487 2.261 0.130 1.00 81.19 85 PRO A C 1
ATOM 638 O O . PRO A 1 85 ? 16.529 1.637 -0.314 1.00 81.19 85 PRO A O 1
ATOM 641 N N . SER A 1 86 ? 18.574 1.645 0.618 1.00 80.69 86 SER A N 1
ATOM 642 C CA . SER A 1 86 ? 18.760 0.180 0.597 1.00 80.69 86 SER A CA 1
ATOM 643 C C . SER A 1 86 ? 17.823 -0.593 1.536 1.00 80.69 86 SER A C 1
ATOM 645 O O . SER A 1 86 ? 17.686 -1.810 1.419 1.00 80.69 86 SER A O 1
ATOM 647 N N . LEU A 1 87 ? 17.177 0.088 2.490 1.00 83.88 87 LEU A N 1
ATOM 648 C CA . LEU A 1 87 ? 16.178 -0.540 3.354 1.00 83.88 87 LEU A CA 1
ATOM 649 C C . LEU A 1 87 ? 14.859 -0.769 2.610 1.00 83.88 87 LEU A C 1
ATOM 651 O O . LEU A 1 87 ? 14.158 -1.729 2.916 1.00 83.88 87 LEU A O 1
ATOM 655 N N . THR A 1 88 ? 14.550 0.073 1.621 1.00 84.19 88 THR A N 1
ATOM 656 C CA . THR A 1 88 ? 13.344 -0.055 0.792 1.00 84.19 88 THR A CA 1
ATOM 657 C C . THR A 1 88 ? 13.301 -1.416 0.109 1.00 84.19 88 THR A C 1
ATOM 659 O O . THR A 1 88 ? 12.283 -2.089 0.195 1.00 84.19 88 THR A O 1
ATOM 662 N N . ASP A 1 89 ? 14.418 -1.871 -0.463 1.00 85.62 89 ASP A N 1
ATOM 663 C CA . ASP A 1 89 ? 14.493 -3.170 -1.141 1.00 85.62 89 ASP A CA 1
ATOM 664 C C . ASP A 1 89 ? 14.158 -4.322 -0.183 1.00 85.62 89 ASP A C 1
ATOM 666 O O . ASP A 1 89 ? 13.347 -5.183 -0.504 1.00 85.62 89 ASP A O 1
ATOM 670 N N . LYS A 1 90 ? 14.696 -4.291 1.045 1.00 88.12 90 LYS A N 1
ATOM 671 C CA . LYS A 1 90 ? 14.405 -5.304 2.075 1.00 88.12 90 LYS A CA 1
ATOM 672 C C . LYS A 1 90 ? 12.950 -5.274 2.531 1.00 88.12 90 LYS A C 1
ATOM 674 O O . LYS A 1 90 ? 12.381 -6.324 2.808 1.00 88.12 90 LYS A O 1
ATOM 679 N N . LEU A 1 91 ? 12.365 -4.080 2.650 1.00 86.81 91 LEU A N 1
ATOM 680 C CA . LEU A 1 91 ? 10.955 -3.924 3.001 1.00 86.81 91 LEU A CA 1
ATOM 681 C C . LEU A 1 91 ? 10.058 -4.467 1.891 1.00 86.81 91 LEU A C 1
ATOM 683 O O . LEU A 1 91 ? 9.104 -5.164 2.211 1.00 86.81 91 LEU A O 1
ATOM 687 N N . MET A 1 92 ? 10.390 -4.203 0.624 1.00 88.19 92 MET A N 1
ATOM 688 C CA . MET A 1 92 ? 9.680 -4.746 -0.537 1.00 88.19 92 MET A CA 1
ATOM 689 C C . MET A 1 92 ? 9.772 -6.274 -0.575 1.00 88.19 92 MET A C 1
ATOM 691 O O . MET A 1 92 ? 8.747 -6.925 -0.733 1.00 88.19 92 MET A O 1
ATOM 695 N N . THR A 1 93 ? 10.950 -6.857 -0.324 1.00 88.56 93 THR A N 1
ATOM 696 C CA . THR A 1 93 ? 11.100 -8.317 -0.185 1.00 88.56 93 THR A CA 1
ATOM 697 C C . THR A 1 93 ? 10.291 -8.876 0.983 1.00 88.56 93 THR A C 1
ATOM 699 O O . THR A 1 93 ? 9.694 -9.933 0.854 1.00 88.56 93 THR A O 1
ATOM 702 N N . PHE A 1 94 ? 10.233 -8.183 2.125 1.00 88.56 94 PHE A N 1
ATOM 703 C CA . PHE A 1 94 ? 9.458 -8.643 3.283 1.00 88.56 94 PHE A CA 1
ATOM 704 C C . PHE A 1 94 ? 7.947 -8.707 3.016 1.00 88.56 94 PHE A C 1
ATOM 706 O O . PHE A 1 94 ? 7.250 -9.492 3.653 1.00 88.56 94 PHE A O 1
ATOM 713 N N . VAL A 1 95 ? 7.438 -7.869 2.111 1.00 88.62 95 VAL A N 1
ATOM 714 C CA . VAL A 1 95 ? 6.027 -7.879 1.701 1.00 88.62 95 VAL A CA 1
ATOM 715 C C . VAL A 1 95 ? 5.795 -8.651 0.400 1.00 88.62 95 VAL A C 1
ATOM 717 O O . VAL A 1 95 ? 4.735 -8.496 -0.198 1.00 88.62 95 VAL A O 1
ATOM 720 N N . ASP A 1 96 ? 6.776 -9.442 -0.047 1.00 83.94 96 ASP A N 1
ATOM 721 C CA . ASP A 1 96 ? 6.734 -10.216 -1.294 1.00 83.94 96 ASP A CA 1
ATOM 722 C C . ASP A 1 96 ? 6.424 -9.352 -2.543 1.00 83.94 96 ASP A C 1
ATOM 724 O O . ASP A 1 96 ? 5.811 -9.802 -3.511 1.00 83.94 96 ASP A O 1
ATOM 728 N N . LEU A 1 97 ? 6.837 -8.076 -2.524 1.00 85.62 97 LEU A N 1
ATOM 729 C CA . LEU A 1 97 ? 6.720 -7.119 -3.636 1.00 85.62 97 LEU A CA 1
ATOM 730 C C . LEU A 1 97 ? 8.076 -6.839 -4.295 1.00 85.62 97 LEU A C 1
ATOM 732 O O . LEU A 1 97 ? 8.331 -5.734 -4.780 1.00 85.62 97 LEU A O 1
ATOM 736 N N . ASP A 1 98 ? 8.986 -7.802 -4.300 1.00 81.88 98 ASP A N 1
ATOM 737 C CA . ASP A 1 98 ? 10.297 -7.618 -4.900 1.00 81.88 98 ASP A CA 1
ATOM 738 C C . ASP A 1 98 ? 10.255 -7.624 -6.440 1.00 81.88 98 ASP A C 1
ATOM 740 O O . ASP A 1 98 ? 9.428 -8.256 -7.103 1.00 81.88 98 ASP A O 1
ATOM 744 N N . GLY A 1 99 ? 11.170 -6.856 -7.038 1.00 82.12 99 GLY A N 1
ATOM 745 C CA . GLY A 1 99 ? 11.389 -6.838 -8.482 1.00 82.12 99 GLY A CA 1
ATOM 746 C C . GLY A 1 99 ? 10.140 -6.490 -9.296 1.00 82.12 99 GLY A C 1
ATOM 747 O O . GLY A 1 99 ? 9.692 -5.342 -9.304 1.00 82.12 99 GLY A O 1
ATOM 748 N N . ARG A 1 100 ? 9.630 -7.471 -10.054 1.00 77.88 100 ARG A N 1
ATOM 749 C CA . ARG A 1 100 ? 8.475 -7.287 -10.944 1.00 77.88 100 ARG A CA 1
ATOM 750 C C . ARG A 1 100 ? 7.127 -7.594 -10.271 1.00 77.88 100 ARG A C 1
ATOM 752 O O . ARG A 1 100 ? 6.100 -7.175 -10.798 1.00 77.88 100 ARG A O 1
ATOM 759 N N . ALA A 1 101 ? 7.117 -8.233 -9.098 1.00 77.50 101 ALA A N 1
ATOM 760 C CA . ALA A 1 101 ? 5.887 -8.557 -8.367 1.00 77.50 101 ALA A CA 1
ATOM 761 C C . ALA A 1 101 ? 5.090 -7.300 -7.968 1.00 77.50 101 ALA A C 1
ATOM 763 O O . ALA A 1 101 ? 3.862 -7.306 -7.993 1.00 77.50 101 ALA A O 1
ATOM 764 N N . GLY A 1 102 ? 5.779 -6.179 -7.720 1.00 80.94 102 GLY A N 1
ATOM 765 C CA . GLY A 1 102 ? 5.154 -4.875 -7.468 1.00 80.94 102 GLY A CA 1
ATOM 766 C C . GLY A 1 102 ? 4.313 -4.310 -8.624 1.00 80.94 102 GLY A C 1
ATOM 767 O O . GLY A 1 102 ? 3.581 -3.346 -8.416 1.00 80.94 102 GLY A O 1
ATOM 768 N N . TYR A 1 103 ? 4.385 -4.896 -9.823 1.00 84.44 103 TYR A N 1
ATOM 769 C CA . TYR A 1 103 ? 3.559 -4.520 -10.975 1.00 84.44 103 TYR A CA 1
ATOM 770 C C . TYR A 1 103 ? 2.409 -5.505 -11.233 1.00 84.44 103 TYR A C 1
ATOM 772 O O . TYR A 1 103 ? 1.844 -5.510 -12.327 1.00 84.44 103 TYR A O 1
ATOM 780 N N . ALA A 1 104 ? 2.063 -6.356 -10.263 1.00 83.50 104 ALA A N 1
ATOM 781 C CA . ALA A 1 104 ? 0.885 -7.211 -10.352 1.00 83.50 104 ALA A CA 1
ATOM 782 C C . ALA A 1 104 ? -0.397 -6.378 -10.500 1.00 83.50 104 ALA A C 1
ATOM 784 O O . ALA A 1 104 ? -0.562 -5.325 -9.882 1.00 83.50 104 ALA A O 1
ATOM 785 N N . THR A 1 105 ? -1.320 -6.858 -11.329 1.00 86.06 105 THR A N 1
ATOM 786 C CA . THR A 1 105 ? -2.626 -6.228 -11.544 1.00 86.06 105 THR A CA 1
ATOM 787 C C . THR A 1 105 ? -3.725 -7.281 -11.444 1.00 86.06 105 THR A C 1
ATOM 789 O O . THR A 1 105 ? -3.454 -8.476 -11.378 1.00 86.06 105 THR A O 1
ATOM 792 N N . THR A 1 106 ? -4.982 -6.844 -11.431 1.00 90.44 106 THR A N 1
ATOM 793 C CA . THR A 1 106 ? -6.142 -7.741 -11.523 1.00 90.44 106 THR A CA 1
ATOM 794 C C . THR A 1 106 ? -6.447 -8.171 -12.961 1.00 90.44 106 THR A C 1
ATOM 796 O O . THR A 1 106 ? -7.459 -8.833 -13.192 1.00 90.44 106 THR A O 1
ATOM 799 N N . LEU A 1 107 ? -5.627 -7.762 -13.938 1.00 88.44 107 LEU A N 1
ATOM 800 C CA . LEU A 1 107 ? -5.806 -8.148 -15.333 1.00 88.44 107 LEU A CA 1
ATOM 801 C C . LEU A 1 107 ? -5.411 -9.620 -15.537 1.00 88.44 107 LEU A C 1
ATOM 803 O O . LEU A 1 107 ? -4.548 -10.128 -14.819 1.00 88.44 107 LEU A O 1
ATOM 807 N N . PRO A 1 108 ? -6.015 -10.311 -16.520 1.00 89.50 108 PRO A N 1
ATOM 808 C CA . PRO A 1 108 ? -5.589 -11.653 -16.900 1.00 89.50 108 PRO A CA 1
ATOM 809 C C . PRO A 1 108 ? -4.110 -11.675 -17.299 1.00 89.50 108 PRO A C 1
ATOM 811 O O . PRO A 1 108 ? -3.636 -10.759 -17.973 1.00 89.50 108 PRO A O 1
ATOM 814 N N . THR A 1 109 ? -3.407 -12.753 -16.949 1.00 84.38 109 THR A N 1
ATOM 815 C CA . THR A 1 109 ? -1.974 -12.928 -17.247 1.00 84.38 109 THR A CA 1
ATOM 816 C C . THR A 1 109 ? -1.664 -12.957 -18.742 1.00 84.38 109 THR A C 1
ATOM 818 O O . THR A 1 109 ? -0.568 -12.585 -19.135 1.00 84.38 109 THR A O 1
ATOM 821 N N . ASP A 1 110 ? -2.635 -13.335 -19.577 1.00 84.56 110 ASP A N 1
ATOM 822 C CA . ASP A 1 110 ? -2.539 -13.263 -21.043 1.00 84.56 110 ASP A CA 1
ATOM 823 C C . ASP A 1 110 ? -2.385 -11.818 -21.555 1.00 84.56 110 ASP A C 1
ATOM 825 O O . ASP A 1 110 ? -1.713 -11.561 -22.548 1.00 84.56 110 ASP A O 1
ATOM 829 N N . LEU A 1 111 ? -2.977 -10.846 -20.850 1.00 84.06 111 LEU A N 1
ATOM 830 C CA . LEU A 1 111 ? -2.880 -9.430 -21.205 1.00 84.06 111 LEU A CA 1
ATOM 831 C C . LEU A 1 111 ? -1.715 -8.733 -20.496 1.00 84.06 111 LEU A C 1
ATOM 833 O O . LEU A 1 111 ? -1.096 -7.826 -21.055 1.00 84.06 111 LEU A O 1
ATOM 837 N N . TRP A 1 112 ? -1.460 -9.105 -19.242 1.00 85.44 112 TRP A N 1
ATOM 838 C CA . TRP A 1 112 ? -0.397 -8.527 -18.434 1.00 85.44 112 TRP A CA 1
ATOM 839 C C . TRP A 1 112 ? 0.182 -9.557 -17.468 1.00 85.44 112 TRP A C 1
ATOM 841 O O . TRP A 1 112 ? -0.385 -9.813 -16.404 1.00 85.44 112 TRP A O 1
ATOM 851 N N . ASP A 1 113 ? 1.354 -10.089 -17.805 1.00 84.75 113 ASP A N 1
ATOM 852 C CA . ASP A 1 113 ? 2.183 -10.828 -16.861 1.00 84.75 113 ASP A CA 1
ATOM 853 C C . ASP A 1 113 ? 3.457 -10.022 -16.560 1.00 84.75 113 ASP A C 1
ATOM 855 O O . ASP A 1 113 ? 4.378 -9.982 -17.388 1.00 84.75 113 ASP A O 1
ATOM 859 N N . PRO A 1 114 ? 3.549 -9.396 -15.370 1.00 79.81 114 PRO A N 1
ATOM 860 C CA . PRO A 1 114 ? 4.711 -8.604 -14.999 1.00 79.81 114 PRO A CA 1
ATOM 861 C C . PRO A 1 114 ? 5.977 -9.455 -14.862 1.00 79.81 114 PRO A C 1
ATOM 863 O O . PRO A 1 114 ? 7.073 -8.909 -14.944 1.00 79.81 114 PRO A O 1
ATOM 866 N N . THR A 1 115 ? 5.870 -10.769 -14.654 1.00 77.06 115 THR A N 1
ATOM 867 C CA . THR A 1 115 ? 7.025 -11.665 -14.503 1.00 77.06 115 THR A CA 1
ATOM 868 C C . THR A 1 115 ? 7.533 -12.209 -15.835 1.00 77.06 115 THR A C 1
ATOM 870 O O . THR A 1 115 ? 8.736 -12.443 -15.968 1.00 77.06 115 THR A O 1
ATOM 873 N N . SER A 1 116 ? 6.667 -12.312 -16.843 1.00 78.00 116 SER A N 1
ATOM 874 C CA . SER A 1 116 ? 7.066 -12.721 -18.191 1.00 78.00 116 SER A CA 1
ATOM 875 C C . SER A 1 116 ? 7.961 -11.681 -18.877 1.00 78.00 116 SER A C 1
ATOM 877 O O . SER A 1 116 ? 7.833 -10.471 -18.680 1.00 78.00 116 SER A O 1
ATOM 879 N N . GLU A 1 117 ? 8.886 -12.146 -19.716 1.00 71.88 117 GLU A N 1
ATOM 880 C CA . GLU A 1 117 ? 9.656 -11.264 -20.605 1.00 71.88 117 GLU A CA 1
ATOM 881 C C . GLU A 1 117 ? 8.946 -10.999 -21.938 1.00 71.88 117 GLU A C 1
ATOM 883 O O . GLU A 1 117 ? 9.297 -10.050 -22.632 1.00 71.88 117 GLU A O 1
ATOM 888 N N . GLU A 1 118 ? 7.928 -11.797 -22.271 1.00 73.56 118 GLU A N 1
ATOM 889 C CA . GLU A 1 118 ? 7.234 -11.738 -23.562 1.00 73.56 118 GLU A CA 1
ATOM 890 C C . GLU A 1 118 ? 6.052 -10.760 -23.594 1.00 73.56 118 GLU A C 1
ATOM 892 O O . GLU A 1 118 ? 5.682 -10.296 -24.670 1.00 73.56 118 GLU A O 1
ATOM 897 N N . THR A 1 119 ? 5.498 -10.371 -22.435 1.00 74.12 119 THR A N 1
ATOM 898 C CA . THR A 1 119 ? 4.384 -9.397 -22.373 1.00 74.12 119 THR A CA 1
ATOM 899 C C . THR A 1 119 ? 4.777 -8.029 -22.947 1.00 74.12 119 THR A C 1
ATOM 901 O O . THR A 1 119 ? 3.935 -7.298 -23.471 1.00 74.12 119 THR A O 1
ATOM 904 N N . LEU A 1 120 ? 6.059 -7.653 -22.874 1.00 76.12 120 LEU A N 1
ATOM 905 C CA . LEU A 1 120 ? 6.545 -6.378 -23.399 1.00 76.12 120 LEU A CA 1
ATOM 906 C C . LEU A 1 120 ? 7.213 -6.569 -24.769 1.00 76.12 120 LEU A C 1
ATOM 908 O O . LEU A 1 120 ? 8.199 -7.298 -24.873 1.00 76.12 120 LEU A O 1
ATOM 912 N N . PRO A 1 121 ? 6.773 -5.843 -25.815 1.00 82.81 121 PRO A N 1
ATOM 913 C CA . PRO A 1 121 ? 7.482 -5.807 -27.087 1.00 82.81 121 PRO A CA 1
ATOM 914 C C . PRO A 1 121 ? 8.949 -5.399 -26.904 1.00 82.81 121 PRO A C 1
ATOM 916 O O . PRO A 1 121 ? 9.264 -4.545 -26.075 1.00 82.81 121 PRO A O 1
ATOM 919 N N . VAL A 1 122 ? 9.853 -5.923 -27.739 1.00 84.12 122 VAL A N 1
ATOM 920 C CA . VAL A 1 122 ? 11.309 -5.695 -27.614 1.00 84.12 122 VAL A CA 1
ATOM 921 C C . VAL A 1 122 ? 11.670 -4.207 -27.519 1.00 84.12 122 VAL A C 1
ATOM 923 O O . VAL A 1 122 ? 12.515 -3.834 -26.708 1.00 84.12 122 VAL A O 1
ATOM 926 N N . TRP A 1 123 ? 10.998 -3.338 -28.283 1.00 84.12 123 TRP A N 1
ATOM 927 C CA . TRP A 1 123 ? 11.228 -1.887 -28.269 1.00 84.12 123 TRP A CA 1
ATOM 928 C C . TRP A 1 123 ? 10.826 -1.205 -26.951 1.00 84.12 123 TRP A C 1
ATOM 930 O O . TRP A 1 123 ? 11.363 -0.146 -26.627 1.00 84.12 123 TRP A O 1
ATOM 940 N N . ALA A 1 124 ? 9.904 -1.805 -26.194 1.00 83.06 124 ALA A N 1
ATOM 941 C CA . ALA A 1 124 ? 9.412 -1.303 -24.915 1.00 83.06 124 ALA A CA 1
ATOM 942 C C . ALA A 1 124 ? 10.286 -1.754 -23.730 1.00 83.06 124 ALA A C 1
ATOM 944 O O . ALA A 1 124 ? 10.114 -1.278 -22.608 1.00 83.06 124 ALA A O 1
ATOM 945 N N . THR A 1 125 ? 11.256 -2.644 -23.961 1.00 84.81 125 THR A N 1
ATOM 946 C CA . THR A 1 125 ? 12.208 -3.056 -22.925 1.00 84.81 125 THR A CA 1
ATOM 947 C C . THR A 1 125 ? 13.143 -1.907 -22.536 1.00 84.81 125 THR A C 1
ATOM 949 O O . THR A 1 125 ? 13.511 -1.056 -23.352 1.00 84.81 125 THR A O 1
ATOM 952 N N . ARG A 1 126 ? 13.612 -1.906 -21.279 1.00 86.06 126 ARG A N 1
ATOM 953 C CA . ARG A 1 126 ? 14.543 -0.884 -20.760 1.00 86.06 126 ARG A CA 1
ATOM 954 C C . ARG A 1 126 ? 15.791 -0.723 -21.637 1.00 86.06 126 ARG A C 1
ATOM 956 O O . ARG A 1 126 ? 16.278 0.392 -21.814 1.00 86.06 126 ARG A O 1
ATOM 963 N N . GLY A 1 127 ? 16.321 -1.832 -22.156 1.00 90.06 127 GLY A N 1
ATOM 964 C CA . GLY A 1 127 ? 17.509 -1.844 -23.009 1.00 90.06 127 GLY A CA 1
ATOM 965 C C . GLY A 1 127 ? 17.266 -1.143 -24.343 1.00 90.06 127 GLY A C 1
ATOM 966 O O . GLY A 1 127 ? 17.990 -0.204 -24.678 1.00 90.06 127 GLY A O 1
ATOM 967 N N . ALA A 1 128 ? 16.218 -1.547 -25.064 1.00 89.94 128 ALA A N 1
ATOM 968 C CA . ALA A 1 128 ? 15.876 -0.958 -26.355 1.00 89.94 128 ALA A CA 1
ATOM 969 C C . ALA A 1 128 ? 15.473 0.520 -26.234 1.00 89.94 128 ALA A C 1
ATOM 971 O O . ALA A 1 128 ? 15.899 1.341 -27.047 1.00 89.94 128 ALA A O 1
ATOM 972 N N . LEU A 1 129 ? 14.738 0.889 -25.177 1.00 92.12 129 LEU A N 1
ATOM 973 C CA . LEU A 1 129 ? 14.388 2.284 -24.903 1.00 92.12 129 LEU A CA 1
ATOM 974 C C . LEU A 1 129 ? 15.632 3.143 -24.641 1.00 92.12 129 LEU A C 1
ATOM 976 O O . LEU A 1 129 ? 15.736 4.266 -25.131 1.00 92.12 129 LEU A O 1
ATOM 980 N N . ARG A 1 130 ? 16.609 2.623 -23.890 1.00 94.25 130 ARG A N 1
ATOM 981 C CA . ARG A 1 130 ? 17.866 3.342 -23.648 1.00 94.25 130 ARG A CA 1
ATOM 982 C C . ARG A 1 130 ? 18.647 3.553 -24.947 1.00 94.25 130 ARG A C 1
ATOM 984 O O . ARG A 1 130 ? 19.134 4.657 -25.180 1.00 94.25 130 ARG A O 1
ATOM 991 N N . GLN A 1 131 ? 18.730 2.528 -25.796 1.00 95.25 131 GLN A N 1
ATOM 992 C CA . GLN A 1 131 ? 19.397 2.623 -27.098 1.00 95.25 131 GLN A CA 1
ATOM 993 C C . GLN A 1 131 ? 18.697 3.623 -28.028 1.00 95.25 131 GLN A C 1
ATOM 995 O O . GLN A 1 131 ? 19.365 4.428 -28.679 1.00 95.25 131 GLN A O 1
ATOM 1000 N N . SER A 1 132 ? 17.360 3.627 -28.066 1.00 93.44 132 SER A N 1
ATOM 1001 C CA . SER A 1 132 ? 16.607 4.573 -28.894 1.00 93.44 132 SER A CA 1
ATOM 1002 C C . SER A 1 132 ? 16.804 6.018 -28.424 1.00 93.44 132 SER A C 1
ATOM 1004 O O . SER A 1 132 ? 17.052 6.900 -29.248 1.00 93.44 132 SER A O 1
ATOM 1006 N N . GLN A 1 133 ? 16.802 6.266 -27.109 1.00 93.38 133 GLN A N 1
ATOM 1007 C CA . GLN A 1 133 ? 17.086 7.590 -26.543 1.00 93.38 133 GLN A CA 1
ATOM 1008 C C . GLN A 1 133 ? 18.504 8.073 -26.860 1.00 93.38 133 GLN A C 1
ATOM 1010 O O . GLN A 1 133 ? 18.707 9.257 -27.143 1.00 93.38 133 GLN A O 1
ATOM 1015 N N . GLU A 1 134 ? 19.489 7.178 -26.810 1.00 94.94 134 GLU A N 1
ATOM 1016 C CA . GLU A 1 134 ? 20.873 7.497 -27.150 1.00 94.94 134 GLU A CA 1
ATOM 1017 C C . GLU A 1 134 ? 21.018 7.856 -28.631 1.00 94.94 134 GLU A C 1
ATOM 1019 O O . GLU A 1 134 ? 21.623 8.882 -28.948 1.00 94.94 134 GLU A O 1
ATOM 1024 N N . LYS A 1 135 ? 20.367 7.099 -29.521 1.00 93.50 135 LYS A N 1
ATOM 1025 C CA . LYS A 1 135 ? 20.319 7.397 -30.956 1.00 93.50 135 LYS A CA 1
ATOM 1026 C C . LYS A 1 135 ? 19.691 8.763 -31.237 1.00 93.50 135 LYS A C 1
ATOM 1028 O O . LYS A 1 135 ? 20.319 9.597 -31.878 1.00 93.50 135 LYS A O 1
ATOM 1033 N N . VAL A 1 136 ? 18.518 9.050 -30.667 1.00 93.25 136 VAL A N 1
ATOM 1034 C CA . VAL A 1 136 ? 17.849 10.359 -30.819 1.00 93.25 136 VAL A CA 1
ATOM 1035 C C . VAL A 1 136 ? 18.736 11.505 -30.319 1.00 93.25 136 VAL A C 1
ATOM 1037 O O . VAL A 1 136 ? 18.789 12.581 -30.923 1.00 93.25 136 VAL A O 1
ATOM 1040 N N . ARG A 1 137 ? 19.465 11.295 -29.217 1.00 91.00 137 ARG A N 1
ATOM 1041 C CA . ARG A 1 137 ? 20.401 12.292 -28.684 1.00 91.00 137 ARG A CA 1
ATOM 1042 C C . ARG A 1 137 ? 21.601 12.496 -29.610 1.00 91.00 137 ARG A C 1
ATOM 1044 O O . ARG A 1 137 ? 22.002 13.645 -29.807 1.00 91.00 137 ARG A O 1
ATOM 1051 N N . ALA A 1 138 ? 22.153 11.420 -30.167 1.00 91.38 138 ALA A N 1
ATOM 1052 C CA . ALA A 1 138 ? 23.253 11.466 -31.124 1.00 91.38 138 ALA A CA 1
ATOM 1053 C C . ALA A 1 138 ? 22.837 12.176 -32.419 1.00 91.38 138 ALA A C 1
ATOM 1055 O O . ALA A 1 138 ? 23.542 13.086 -32.852 1.00 91.38 138 ALA A O 1
ATOM 1056 N N . ASP A 1 139 ? 21.659 11.862 -32.961 1.00 88.19 139 ASP A N 1
ATOM 1057 C CA . ASP A 1 139 ? 21.111 12.498 -34.163 1.00 88.19 139 ASP A CA 1
ATOM 1058 C C . ASP A 1 139 ? 20.897 14.002 -33.938 1.00 88.19 139 ASP A C 1
ATOM 1060 O O . ASP A 1 139 ? 21.333 14.831 -34.739 1.00 88.19 139 ASP A O 1
ATOM 1064 N N . ARG A 1 140 ? 20.329 14.393 -32.786 1.00 84.75 140 ARG A N 1
ATOM 1065 C CA . ARG A 1 140 ? 20.162 15.810 -32.414 1.00 84.75 140 ARG A CA 1
ATOM 1066 C C . ARG A 1 140 ? 21.500 16.530 -32.219 1.00 84.75 140 ARG A C 1
ATOM 1068 O O . ARG A 1 140 ? 21.609 17.715 -32.536 1.00 84.75 140 ARG A O 1
ATOM 1075 N N . ALA A 1 141 ? 22.515 15.851 -31.687 1.00 81.31 141 ALA A N 1
ATOM 1076 C CA . ALA A 1 141 ? 23.861 16.405 -31.548 1.00 81.31 141 ALA A CA 1
ATOM 1077 C C . ALA A 1 141 ? 24.584 16.516 -32.903 1.00 81.31 141 ALA A C 1
ATOM 1079 O O . ALA A 1 141 ? 25.305 17.489 -33.126 1.00 81.31 141 ALA A O 1
ATOM 1080 N N . GLY A 1 142 ? 24.361 15.565 -33.814 1.00 75.75 142 GLY A N 1
ATOM 1081 C CA . GLY A 1 142 ? 24.854 15.584 -35.191 1.00 75.75 142 GLY A CA 1
ATOM 1082 C C . GLY A 1 142 ? 24.240 16.718 -36.011 1.00 75.75 142 GLY A C 1
ATOM 1083 O O . GLY A 1 142 ? 24.976 17.476 -36.638 1.00 75.75 142 GLY A O 1
ATOM 1084 N N . LEU A 1 143 ? 22.924 16.930 -35.905 1.00 65.50 143 LEU A N 1
ATOM 1085 C CA . LEU A 1 143 ? 22.231 18.064 -36.533 1.00 65.50 143 LEU A CA 1
ATOM 1086 C C . LEU A 1 143 ? 22.773 19.416 -36.045 1.00 65.50 143 LEU A C 1
ATOM 1088 O O . LEU A 1 143 ? 22.947 20.346 -36.827 1.00 65.50 143 LEU A O 1
ATOM 1092 N N . ARG A 1 144 ? 23.106 19.522 -34.751 1.00 63.03 144 ARG A N 1
ATOM 1093 C CA . ARG A 1 144 ? 23.711 20.731 -34.164 1.00 63.03 144 ARG A CA 1
ATOM 1094 C C . ARG A 1 144 ? 25.152 20.981 -34.609 1.00 63.03 144 ARG A C 1
ATOM 1096 O O . ARG A 1 144 ? 25.601 22.116 -34.511 1.00 63.03 144 ARG A O 1
ATOM 1103 N N . LYS A 1 145 ? 25.876 19.969 -35.098 1.00 61.59 145 LYS A N 1
ATOM 1104 C CA . LYS A 1 145 ? 27.217 20.163 -35.679 1.00 61.59 145 LYS A CA 1
ATOM 1105 C C . LYS A 1 145 ? 27.173 20.808 -37.070 1.00 61.59 145 LYS A C 1
ATOM 1107 O O . LYS A 1 145 ? 28.176 21.387 -37.467 1.00 61.59 145 LYS A O 1
ATOM 1112 N N . GLY A 1 146 ? 26.037 20.739 -37.772 1.00 59.34 146 GLY A N 1
ATOM 1113 C CA . GLY A 1 146 ? 25.808 21.421 -39.054 1.00 59.34 146 GLY A CA 1
ATOM 1114 C C . GLY A 1 146 ? 24.916 22.668 -38.973 1.00 59.34 146 GLY A C 1
ATOM 1115 O O . GLY A 1 146 ? 24.678 23.306 -39.993 1.00 59.34 146 GLY A O 1
ATOM 1116 N N . GLY A 1 147 ? 24.397 23.013 -37.791 1.00 54.62 147 GLY A N 1
ATOM 1117 C CA . GLY A 1 147 ? 23.438 24.103 -37.620 1.00 54.62 147 GLY A CA 1
ATOM 1118 C C . GLY A 1 147 ? 24.113 25.471 -37.562 1.00 54.62 147 GLY A C 1
ATOM 1119 O O . GLY A 1 147 ? 24.694 25.828 -36.538 1.00 54.62 147 GLY A O 1
ATOM 1120 N N . GLY A 1 148 ? 24.000 26.242 -38.645 1.00 67.94 148 GLY A N 1
ATOM 1121 C CA . GLY A 1 148 ? 24.179 27.696 -38.614 1.00 67.94 148 GLY A CA 1
ATOM 1122 C C . GLY A 1 148 ? 23.192 28.377 -37.648 1.00 6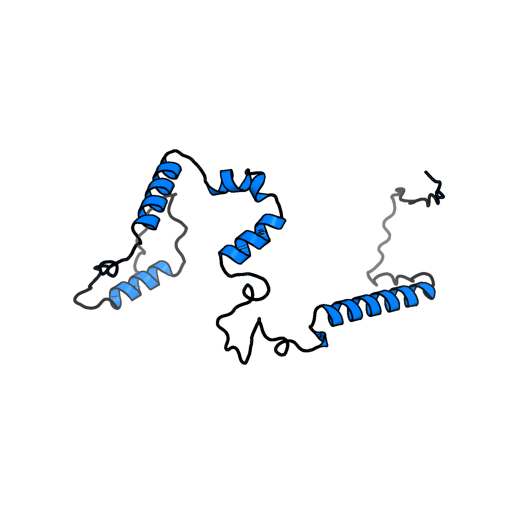7.94 148 GLY A C 1
ATOM 1123 O O . GLY A 1 148 ? 22.329 27.704 -37.075 1.00 67.94 148 GLY A O 1
ATOM 1124 N N . PRO A 1 149 ? 23.327 29.698 -37.419 1.00 67.69 149 PRO A N 1
ATOM 1125 C CA . PRO A 1 149 ? 22.481 30.429 -36.479 1.00 67.69 149 PRO A CA 1
ATOM 1126 C C . PRO A 1 149 ? 20.998 30.172 -36.773 1.00 67.69 149 PRO A C 1
ATOM 1128 O O . PRO A 1 149 ? 20.550 30.300 -37.908 1.00 67.69 149 PRO A O 1
ATOM 1131 N N . VAL A 1 150 ? 20.255 29.761 -35.743 1.00 72.12 150 VAL A N 1
ATOM 1132 C CA . VAL A 1 150 ? 18.807 29.551 -35.829 1.00 72.12 150 VAL A CA 1
ATOM 1133 C C . VAL A 1 150 ? 18.162 30.916 -36.048 1.00 72.12 150 VAL A C 1
ATOM 1135 O O . VAL A 1 150 ? 18.195 31.763 -35.156 1.00 72.12 150 VAL A O 1
ATOM 1138 N N . GLU A 1 151 ? 17.618 31.136 -37.241 1.00 77.31 151 GLU A N 1
ATOM 1139 C CA . GLU A 1 151 ? 16.849 32.331 -37.571 1.00 77.31 151 GLU A CA 1
ATOM 1140 C C . GLU A 1 151 ? 15.455 32.203 -36.954 1.00 77.31 151 GLU A C 1
ATOM 1142 O O . GLU A 1 151 ? 14.662 31.330 -37.310 1.00 77.31 151 GLU A O 1
ATOM 1147 N N . PHE A 1 152 ? 15.179 33.045 -35.963 1.00 80.06 152 PHE A N 1
ATOM 1148 C CA . PHE A 1 152 ? 13.866 33.118 -35.344 1.00 80.06 152 PHE A CA 1
ATOM 1149 C C . PHE A 1 152 ? 12.990 34.036 -36.189 1.00 80.06 152 PHE A C 1
ATOM 1151 O O . PHE A 1 152 ? 13.241 35.237 -36.267 1.00 80.06 152 PHE A O 1
ATOM 1158 N N . VAL A 1 153 ? 11.952 33.477 -36.808 1.00 77.00 153 VAL A N 1
ATOM 1159 C CA . VAL A 1 153 ? 10.926 34.281 -37.477 1.00 77.00 153 VAL A CA 1
ATOM 1160 C C . VAL A 1 153 ? 10.106 34.990 -36.391 1.00 77.00 153 VAL A C 1
ATOM 1162 O O . VAL A 1 153 ? 9.589 34.307 -35.499 1.00 77.00 153 VAL A O 1
ATOM 1165 N N . PRO A 1 154 ? 9.991 36.332 -36.407 1.00 72.81 154 PRO A N 1
ATOM 1166 C CA . PRO A 1 154 ? 9.140 37.037 -35.458 1.00 72.81 154 PRO A CA 1
ATOM 1167 C C . PRO A 1 154 ? 7.686 36.607 -35.663 1.00 72.81 154 PRO A C 1
ATOM 1169 O O . PRO A 1 154 ? 7.225 36.458 -36.795 1.00 72.81 154 PRO A O 1
ATOM 1172 N N . ALA A 1 155 ? 6.959 36.408 -34.561 1.00 66.50 155 ALA A N 1
ATOM 1173 C CA . ALA A 1 155 ? 5.523 36.185 -34.625 1.00 66.50 155 ALA A CA 1
ATOM 1174 C C . ALA A 1 155 ? 4.888 37.371 -35.360 1.00 66.50 155 ALA A C 1
ATOM 1176 O O . ALA A 1 155 ? 5.098 38.523 -34.981 1.00 66.50 155 ALA A O 1
ATOM 1177 N N . SER A 1 156 ? 4.139 37.092 -36.424 1.00 60.12 156 SER A N 1
ATOM 1178 C CA . SER A 1 156 ? 3.327 38.078 -37.129 1.00 60.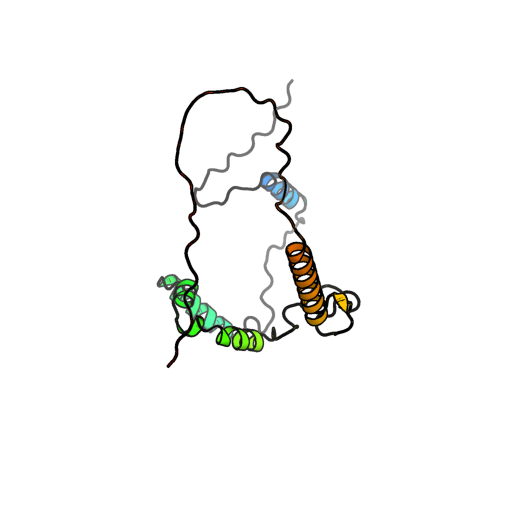12 156 SER A CA 1
ATOM 1179 C C . SER A 1 156 ? 2.203 38.545 -36.203 1.00 60.12 156 SER A C 1
ATOM 1181 O O . SER A 1 156 ? 1.099 38.008 -36.214 1.00 60.12 156 SER A O 1
ATOM 1183 N N . GLY A 1 157 ? 2.542 39.511 -35.357 1.00 54.28 157 GLY A N 1
ATOM 1184 C CA . GLY A 1 157 ? 1.665 40.248 -34.468 1.00 54.28 157 GLY A CA 1
ATOM 1185 C C . GLY A 1 157 ? 2.118 41.700 -34.501 1.00 54.28 157 GLY A C 1
ATOM 1186 O O . GLY A 1 157 ? 3.184 42.029 -33.993 1.00 54.28 157 GLY A O 1
ATOM 1187 N N . GLU A 1 158 ? 1.335 42.503 -35.211 1.00 51.78 158 GLU A N 1
ATOM 1188 C CA . GLU A 1 158 ? 1.287 43.966 -35.259 1.00 51.78 158 GLU A CA 1
ATOM 1189 C C . GLU A 1 158 ? 2.269 44.697 -34.316 1.00 51.78 158 GLU A C 1
ATOM 1191 O O . GLU A 1 158 ? 2.061 44.805 -33.108 1.00 51.78 158 GLU A O 1
ATOM 1196 N N . VAL A 1 159 ? 3.364 45.213 -34.886 1.00 43.78 159 VAL A N 1
ATOM 1197 C CA . VAL A 1 159 ? 4.328 46.046 -34.160 1.00 43.78 159 VAL A CA 1
ATOM 1198 C C . VAL A 1 159 ? 3.748 47.451 -34.031 1.00 43.78 159 VAL A C 1
ATOM 1200 O O . VAL A 1 159 ? 3.798 48.245 -34.968 1.00 43.78 159 VAL A O 1
ATOM 1203 N N . VAL A 1 160 ? 3.229 47.772 -32.849 1.00 47.53 160 VAL A N 1
ATOM 1204 C CA . VAL A 1 160 ? 3.037 49.161 -32.420 1.00 47.53 160 VAL A CA 1
ATOM 1205 C C . VAL A 1 160 ? 4.379 49.655 -31.866 1.00 47.53 160 VAL A C 1
ATOM 1207 O O . VAL A 1 160 ? 4.915 49.017 -30.955 1.00 47.53 160 VAL A O 1
ATOM 1210 N N . PRO A 1 161 ? 4.971 50.757 -32.362 1.00 45.47 161 PRO A N 1
ATOM 1211 C CA . PRO A 1 161 ? 6.192 51.275 -31.772 1.00 45.47 161 PRO A CA 1
ATOM 1212 C C . PRO A 1 161 ? 5.829 52.069 -30.513 1.00 45.47 161 PRO A C 1
ATOM 1214 O O . PRO A 1 161 ? 5.179 53.108 -30.598 1.00 45.47 161 PRO A O 1
ATOM 1217 N N . SER A 1 162 ? 6.275 51.608 -29.343 1.00 37.00 162 SER A N 1
ATOM 1218 C CA . SER A 1 162 ? 6.353 52.453 -28.149 1.00 37.00 162 SER A CA 1
ATOM 1219 C C . SER A 1 162 ? 7.809 52.587 -27.729 1.00 37.00 162 SER A C 1
ATOM 1221 O O . SER A 1 162 ? 8.522 51.605 -27.536 1.00 37.00 162 SER A O 1
ATOM 1223 N N . ALA A 1 163 ? 8.248 53.837 -27.654 1.00 41.56 163 ALA A N 1
ATOM 1224 C CA . ALA A 1 163 ? 9.594 54.238 -27.306 1.00 41.56 163 ALA A CA 1
ATOM 1225 C C . ALA A 1 163 ? 9.942 53.909 -25.845 1.00 41.56 163 ALA A C 1
ATOM 1227 O O . ALA A 1 163 ? 9.117 54.079 -24.952 1.00 41.56 163 ALA A O 1
ATOM 1228 N N . GLY A 1 164 ? 11.213 53.554 -25.629 1.00 38.19 164 GLY A N 1
ATOM 1229 C CA . GLY A 1 164 ? 11.910 53.670 -24.348 1.00 38.19 164 GLY A CA 1
ATOM 1230 C C . GLY A 1 164 ? 11.831 52.449 -23.433 1.00 38.19 164 GLY A C 1
ATOM 1231 O O . GLY A 1 164 ? 10.821 52.207 -22.791 1.00 38.19 164 GLY A O 1
ATOM 1232 N N . ILE A 1 165 ? 12.946 51.729 -23.304 1.00 34.12 165 ILE A N 1
ATOM 1233 C CA . ILE A 1 165 ? 13.818 51.718 -22.114 1.00 34.12 165 ILE A CA 1
ATOM 1234 C C . ILE A 1 165 ? 14.972 50.760 -22.431 1.00 34.12 165 ILE A C 1
ATOM 1236 O O . ILE A 1 165 ? 14.779 49.593 -22.761 1.00 34.12 165 ILE A O 1
ATOM 1240 N N . ALA A 1 166 ? 16.188 51.294 -22.373 1.00 44.84 166 ALA A N 1
ATOM 1241 C CA . ALA A 1 166 ? 17.401 50.504 -22.346 1.00 44.84 166 ALA A CA 1
ATOM 1242 C C . ALA A 1 166 ? 17.484 49.786 -20.995 1.00 44.84 166 ALA A C 1
ATOM 1244 O O . ALA A 1 166 ? 17.488 50.451 -19.962 1.00 44.84 166 ALA A O 1
ATOM 1245 N N . GLU A 1 167 ? 17.624 48.463 -20.994 1.00 34.78 167 GLU A N 1
ATOM 1246 C CA . GLU A 1 167 ? 18.270 47.784 -19.876 1.00 34.78 167 GLU A CA 1
ATOM 1247 C C . GLU A 1 167 ? 19.136 46.618 -20.357 1.00 34.78 167 GLU A C 1
ATOM 1249 O O . GLU A 1 167 ? 18.840 45.911 -21.321 1.00 34.78 167 GLU A O 1
ATOM 1254 N N . GLN A 1 168 ? 20.280 46.513 -19.698 1.00 48.69 168 GLN A N 1
ATOM 1255 C CA . GLN A 1 168 ? 21.398 45.635 -19.973 1.00 48.69 168 GLN A CA 1
ATOM 1256 C C . GLN A 1 168 ? 21.025 44.157 -19.821 1.00 48.69 168 GLN A C 1
ATOM 1258 O O . GLN A 1 168 ? 20.379 43.754 -18.863 1.00 48.69 168 GLN A O 1
ATOM 1263 N N . GLY A 1 169 ? 21.561 43.319 -20.707 1.00 33.28 169 GLY A N 1
ATOM 1264 C CA . GLY A 1 169 ? 21.483 41.865 -20.567 1.00 33.28 169 GLY A CA 1
ATOM 1265 C C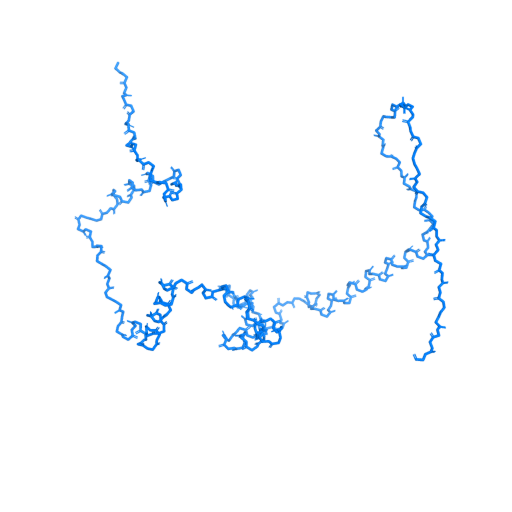 . GLY A 1 169 ? 22.544 41.125 -21.374 1.00 33.28 169 GLY A C 1
ATOM 1266 O O . GLY A 1 169 ? 22.266 40.087 -21.963 1.00 33.28 169 GLY A O 1
ATOM 1267 N N . GLY A 1 170 ? 23.757 41.677 -21.469 1.00 36.31 170 GLY A N 1
ATOM 1268 C CA . GLY A 1 170 ? 24.880 41.014 -22.130 1.00 36.31 170 GLY A CA 1
ATOM 1269 C C . GLY A 1 170 ? 25.460 39.906 -21.252 1.00 36.31 170 GLY A C 1
ATOM 1270 O O . GLY A 1 170 ? 26.269 40.182 -20.372 1.00 36.31 170 GLY A O 1
ATOM 1271 N N . LEU A 1 171 ? 25.088 38.648 -21.501 1.00 37.72 171 LEU A N 1
ATOM 1272 C CA . LEU A 1 171 ? 25.784 37.491 -20.930 1.00 37.72 171 LEU A CA 1
ATOM 1273 C C . LEU A 1 171 ? 27.104 37.282 -21.681 1.00 37.72 171 LEU A C 1
ATOM 1275 O O . LEU A 1 171 ? 27.185 36.610 -22.711 1.00 37.72 171 LEU A O 1
ATOM 1279 N N . SER A 1 172 ? 28.148 37.919 -21.160 1.00 49.38 172 SER A N 1
ATOM 1280 C CA . SER A 1 172 ? 29.525 37.774 -21.601 1.00 49.38 172 SER A CA 1
ATOM 1281 C C . SER A 1 172 ? 30.055 36.366 -21.310 1.00 49.38 172 SER A C 1
ATOM 1283 O O . SER A 1 172 ? 29.978 35.813 -20.216 1.00 49.38 172 SER A O 1
ATOM 1285 N N . ARG A 1 173 ? 30.621 35.782 -22.362 1.00 48.78 173 ARG A N 1
ATOM 1286 C CA . ARG A 1 173 ? 31.356 34.521 -22.398 1.00 48.78 173 ARG A CA 1
ATOM 1287 C C . ARG A 1 173 ? 32.644 34.622 -21.566 1.00 48.78 173 ARG A C 1
ATOM 1289 O O . ARG A 1 173 ? 33.562 35.337 -21.949 1.00 48.78 173 ARG A O 1
ATOM 1296 N N . ALA A 1 174 ? 32.759 33.821 -20.513 1.00 39.62 174 ALA A N 1
ATOM 1297 C CA . ALA A 1 174 ? 34.013 33.499 -19.822 1.00 39.62 174 ALA A CA 1
ATOM 1298 C C . ALA A 1 174 ? 33.893 32.063 -19.281 1.00 39.62 174 ALA A C 1
ATOM 1300 O O . ALA A 1 174 ? 32.850 31.692 -18.768 1.00 39.62 174 ALA A O 1
ATOM 1301 N N . GLY A 1 175 ? 34.846 31.144 -19.357 1.00 38.81 175 GLY A N 1
ATOM 1302 C CA . GLY A 1 175 ? 36.197 31.096 -19.890 1.00 38.81 175 GLY A CA 1
ATOM 1303 C C . GLY A 1 175 ? 36.689 29.666 -19.618 1.00 38.81 175 GLY A C 1
ATOM 1304 O O . GLY A 1 175 ? 36.394 29.091 -18.570 1.00 38.81 175 GLY A O 1
ATOM 1305 N N . LYS A 1 176 ? 37.397 29.058 -20.575 1.00 46.34 176 LYS A N 1
ATOM 1306 C CA . LYS A 1 176 ? 38.090 27.773 -20.391 1.00 46.34 176 LYS A CA 1
ATOM 1307 C C . LYS A 1 176 ? 39.063 27.895 -19.215 1.00 46.34 176 LYS A C 1
ATOM 1309 O O . LYS A 1 176 ? 39.925 28.769 -19.249 1.00 46.34 176 LYS A O 1
ATOM 1314 N N . ARG A 1 177 ? 39.014 26.973 -18.250 1.00 48.47 177 ARG A N 1
ATOM 1315 C CA . ARG A 1 177 ? 40.172 26.684 -17.396 1.00 48.47 177 ARG A CA 1
ATOM 1316 C C . ARG A 1 177 ? 40.523 25.203 -17.459 1.00 48.47 177 ARG A C 1
ATOM 1318 O O . ARG A 1 177 ? 39.678 24.324 -17.348 1.00 48.47 177 ARG A O 1
ATOM 1325 N N . LYS A 1 178 ? 41.799 25.024 -17.780 1.00 40.03 178 LYS A N 1
ATOM 1326 C CA . LYS A 1 178 ? 42.576 23.825 -18.072 1.00 40.03 178 LYS A CA 1
ATOM 1327 C C . LYS A 1 178 ? 42.762 22.977 -16.810 1.00 40.03 178 LYS A C 1
ATOM 1329 O O . LYS A 1 178 ? 42.851 23.516 -15.714 1.00 40.03 178 LYS A O 1
ATOM 1334 N N . ALA A 1 179 ? 42.870 21.669 -17.018 1.00 43.97 179 ALA A N 1
ATOM 1335 C CA . ALA A 1 179 ? 43.233 20.671 -16.025 1.00 43.97 179 ALA A CA 1
ATOM 1336 C C . ALA A 1 179 ? 44.698 20.783 -15.550 1.00 43.97 179 ALA A C 1
ATOM 1338 O O . ALA A 1 179 ? 45.612 20.981 -16.354 1.00 43.97 179 ALA A O 1
ATOM 1339 N N . SER A 1 180 ? 44.881 20.572 -14.249 1.00 42.41 180 SER A N 1
ATOM 1340 C CA . SER A 1 180 ? 46.068 20.073 -13.534 1.00 42.41 180 SER A CA 1
ATOM 1341 C C . SER A 1 180 ? 45.518 19.627 -12.169 1.00 42.41 180 SER A C 1
ATOM 1343 O O . SER A 1 180 ? 44.822 20.416 -11.542 1.00 42.41 180 SER A O 1
ATOM 1345 N N . GLY A 1 181 ? 45.621 18.388 -11.704 1.00 47.53 181 GLY A N 1
ATOM 1346 C CA . GLY A 1 181 ? 46.800 17.539 -11.690 1.00 47.53 181 GLY A CA 1
ATOM 1347 C C . GLY A 1 181 ? 47.316 17.503 -10.253 1.00 47.53 181 GLY A C 1
ATOM 1348 O O . GLY A 1 181 ? 48.156 18.333 -9.927 1.00 47.53 181 GLY A O 1
ATOM 1349 N N . TRP A 1 182 ? 46.747 16.591 -9.454 1.00 35.22 182 TRP A N 1
ATOM 1350 C CA . TRP A 1 182 ? 47.278 15.797 -8.327 1.00 35.22 182 TRP A CA 1
ATOM 1351 C C . TRP A 1 182 ? 46.116 15.326 -7.450 1.00 35.22 182 TRP A C 1
ATOM 1353 O O . TRP A 1 182 ? 45.236 16.161 -7.142 1.00 35.22 182 TRP A O 1
#

Radius of gyration: 33.41 Å; Cα contacts (8 Å, |Δi|>4): 35; chains: 1; bounding box: 101×72×64 Å

Foldseek 3Di:
DDDDDDDDPDDPDPVPDDDDDPCNVVVVVVCVVPADPDHDPDDDDDPPCPPPPVVVVVVVVVVVCVVVVDDPVVVCVVDPVNVDPVVVQVVCVVVVNHDQNVVDDPDDVVQDDSPDPPNDDPCRDPVNVVVVVVVVVVVVVVVVVVDDDDDDDDPPDDDDDDDDDDDDDDPDDDDDDDDDDD

pLDDT: mean 75.02, std 18.67, range [33.28, 95.25]

Solvent-accessible surface area (backbone atoms only — not comparable to full-atom values): 12310 Å² total; per-residue (Å²): 140,82,85,81,76,83,80,76,80,80,75,77,85,56,92,86,60,76,86,76,60,96,56,50,66,60,52,51,51,50,49,64,73,66,54,57,98,75,73,83,80,75,76,76,78,71,58,92,79,53,75,49,67,75,55,51,54,53,50,54,51,51,52,53,40,43,74,73,67,50,56,60,71,60,56,51,72,68,34,70,80,70,69,40,73,76,50,52,59,56,52,29,46,75,69,68,35,42,88,45,52,66,60,66,69,94,59,59,59,92,80,51,33,56,81,52,76,75,69,52,56,71,68,72,34,74,67,44,44,51,52,51,53,49,49,54,50,48,52,55,52,53,54,56,74,71,56,67,86,83,80,78,79,76,77,95,62,88,85,76,92,76,85,87,80,92,78,89,79,84,85,77,90,79,78,94,79,82,91,82,92,131